Protein AF-A0A948PQ84-F1 (afdb_monomer)

Radius of gyration: 23.84 Å; Cα contacts (8 Å, |Δi|>4): 500; chains: 1; bounding box: 64×36×70 Å

Solvent-accessible surface area (backbone atoms only — not comparable to full-atom values): 17330 Å² total; per-residue (Å²): 134,67,49,53,62,48,43,36,36,75,46,49,73,26,40,53,92,41,77,94,42,51,37,80,88,70,28,42,38,73,74,77,58,88,90,61,88,28,51,16,43,66,42,38,29,74,76,51,43,76,67,52,75,46,57,56,65,73,67,79,62,84,81,80,81,77,54,56,66,96,71,60,74,86,79,58,78,89,80,82,71,96,70,71,55,84,98,46,60,68,42,85,94,52,63,42,82,89,66,67,77,55,60,46,61,42,68,99,82,44,75,48,37,21,49,33,92,49,70,49,70,65,48,39,62,48,61,64,49,57,78,49,34,57,64,50,22,33,53,33,18,68,53,8,18,34,42,31,43,20,40,54,37,49,77,70,36,87,78,34,43,68,54,97,62,29,50,77,44,30,61,61,51,50,50,60,51,45,26,22,57,80,44,51,81,80,32,33,50,60,31,43,37,31,37,54,66,29,56,65,25,34,45,60,58,37,37,30,75,74,67,67,39,45,32,36,28,45,46,64,63,49,98,90,44,100,64,39,64,72,48,80,33,79,41,66,69,60,41,36,54,42,37,73,74,70,44,50,43,41,70,54,60,84,38,71,69,52,45,53,37,42,75,71,58,76,48,75,63,37,40,38,46,41,64,72,58,82,89,45,71,68,61,50,51,51,51,53,50,53,43,44,79,66,60,42,76,40,78,46,80,72

Mean predicted aligned error: 5.97 Å

Nearest PDB structures (foldseek):
  1xjf-assembly1_B  TM=5.166E-01  e=1.406E-01  Thermotoga maritima
  6eza-assembly2_B  TM=2.505E-01  e=2.039E-01  Homo sapiens
  4wfs-assembly1_A  TM=2.314E-01  e=1.693E-01  Homo sapiens
  6ezb-assembly1_A  TM=2.242E-01  e=4.850E-01  Homo sapiens
  6ezc-assembly1_A  TM=1.709E-01  e=5.489E-01  Homo sapiens

pLDDT: mean 92.06, std 5.88, range [63.84, 98.56]

Secondary structure (DSSP, 8-state):
--SS-TT--TTTT---SSTTSB-TTT--BSS--TT----SHHHHHHHHGGGGGS-SSTTT---------S--GGG---PPPSS--SSS-SSTTTS-GGG----EEESTTS-EEESSS-EEEEE-S-HHHHTTHHHHHHHHHHTT-EEEE-TTHHHH-SS-EEETTEEEE-HHHHHHHHHHHTT--SSSEEEEEE-HHHHHTTHHHHHHHTT---EEEE----TT-SS--EEEE--HHHHHHHHHTT-EEES-TT-HHHHHHHHTTS---EEEEPPPPP--HHHHHHHHHHHHHTT-SEEEE-

Structure (mmCIF, N/CA/C/O backbone):
data_AF-A0A948PQ84-F1
#
_entry.id   AF-A0A948PQ84-F1
#
loop_
_atom_site.group_PDB
_atom_site.id
_atom_site.type_symbol
_atom_site.label_atom_id
_atom_site.label_alt_id
_atom_site.label_comp_id
_atom_site.label_asym_id
_atom_site.label_entity_id
_atom_site.label_seq_id
_atom_site.pdbx_PDB_ins_code
_atom_site.Cartn_x
_atom_site.Cartn_y
_atom_site.Cartn_z
_atom_site.occupancy
_atom_site.B_iso_or_equiv
_atom_site.auth_seq_id
_atom_site.auth_comp_id
_atom_site.auth_asym_id
_atom_site.auth_atom_id
_atom_site.pdbx_PDB_model_num
ATOM 1 N N . MET A 1 1 ? 21.267 -13.575 21.225 1.00 63.84 1 MET A N 1
ATOM 2 C CA . MET A 1 1 ? 20.864 -12.157 21.091 1.00 63.84 1 MET A CA 1
ATOM 3 C C . MET A 1 1 ? 19.395 -12.127 20.702 1.00 63.84 1 MET A C 1
ATOM 5 O O . MET A 1 1 ? 18.980 -13.028 19.986 1.00 63.84 1 MET A O 1
ATOM 9 N N . SER A 1 2 ? 18.599 -11.191 21.230 1.00 72.56 2 SER A N 1
ATOM 10 C CA . SER A 1 2 ? 17.190 -11.057 20.830 1.00 72.56 2 SER A CA 1
ATOM 11 C C . SER A 1 2 ? 17.107 -10.208 19.567 1.00 72.56 2 SER A C 1
ATOM 13 O O . SER A 1 2 ? 17.606 -9.088 19.571 1.00 72.56 2 SER A O 1
ATOM 15 N N . TYR A 1 3 ? 16.430 -10.708 18.536 1.00 84.25 3 TYR A N 1
ATOM 16 C CA . TYR A 1 3 ? 16.161 -9.986 17.285 1.00 84.25 3 TYR A CA 1
ATOM 17 C C . TYR A 1 3 ? 15.031 -8.953 17.410 1.00 84.25 3 TYR A C 1
ATOM 19 O O . TYR A 1 3 ? 14.541 -8.415 16.425 1.00 84.25 3 TYR A O 1
ATOM 27 N N . THR A 1 4 ? 14.536 -8.702 18.620 1.00 86.25 4 THR A N 1
ATOM 28 C CA . THR A 1 4 ? 13.443 -7.759 18.856 1.00 86.25 4 THR A CA 1
ATOM 29 C C . THR A 1 4 ? 13.528 -7.146 20.247 1.00 86.25 4 THR A C 1
ATOM 31 O O . THR A 1 4 ? 13.985 -7.778 21.210 1.00 86.25 4 THR A O 1
ATOM 34 N N . LYS A 1 5 ? 13.051 -5.908 20.370 1.00 87.12 5 LYS A N 1
ATOM 35 C CA . LYS A 1 5 ? 12.829 -5.250 21.658 1.00 87.12 5 LYS A CA 1
ATOM 36 C C . LYS A 1 5 ? 11.426 -5.602 22.149 1.00 87.12 5 LYS A C 1
ATOM 38 O O . LYS A 1 5 ? 10.449 -4.970 21.776 1.00 87.12 5 LYS A O 1
ATOM 43 N N . LEU A 1 6 ? 11.326 -6.628 22.988 1.00 88.19 6 LEU A N 1
ATOM 44 C CA . LEU A 1 6 ? 10.053 -6.997 23.606 1.00 88.19 6 LEU A CA 1
ATOM 45 C C . LEU A 1 6 ? 9.609 -5.928 24.620 1.00 88.19 6 LEU A C 1
ATOM 47 O O . LEU A 1 6 ? 10.431 -5.425 25.392 1.00 88.19 6 LEU A O 1
ATOM 51 N N . ASN A 1 7 ? 8.305 -5.645 24.656 1.00 89.31 7 ASN A N 1
ATOM 52 C CA . ASN A 1 7 ? 7.628 -4.792 25.637 1.00 89.31 7 ASN A CA 1
ATOM 53 C C . ASN A 1 7 ? 8.018 -3.304 25.660 1.00 89.31 7 ASN A C 1
ATOM 55 O O . ASN A 1 7 ? 7.753 -2.600 26.645 1.00 89.31 7 ASN A O 1
ATOM 59 N N . ARG A 1 8 ? 8.619 -2.807 24.578 1.00 89.69 8 ARG A N 1
ATOM 60 C CA . ARG A 1 8 ? 8.843 -1.379 24.340 1.00 89.69 8 ARG A CA 1
ATOM 61 C C . ARG A 1 8 ? 8.931 -1.108 22.846 1.00 89.69 8 ARG A C 1
ATOM 63 O O . ARG A 1 8 ? 9.623 -1.830 22.134 1.00 89.69 8 ARG A O 1
ATOM 70 N N . SER A 1 9 ? 8.322 -0.017 22.407 1.00 90.25 9 SER A N 1
ATOM 71 C CA . SER A 1 9 ? 8.538 0.496 21.068 1.00 90.25 9 SER A CA 1
ATOM 72 C C . SER A 1 9 ? 8.322 2.001 20.971 1.00 90.25 9 SER A C 1
ATOM 74 O O . SER A 1 9 ? 7.393 2.563 21.561 1.00 90.25 9 SER A O 1
ATOM 76 N N . ALA A 1 10 ? 9.148 2.651 20.149 1.00 89.31 10 ALA A N 1
ATOM 77 C CA . ALA A 1 10 ? 8.913 4.030 19.736 1.00 89.31 10 ALA A CA 1
ATOM 78 C C . ALA A 1 10 ? 7.578 4.168 18.986 1.00 89.31 10 ALA A C 1
ATOM 80 O O . ALA A 1 10 ? 6.891 5.173 19.155 1.00 89.31 10 ALA A O 1
ATOM 81 N N . ALA A 1 11 ? 7.164 3.139 18.233 1.00 89.06 11 ALA A N 1
ATOM 82 C CA . ALA A 1 11 ? 5.896 3.141 17.512 1.00 89.06 11 ALA A CA 1
ATOM 83 C C . ALA A 1 11 ? 4.702 3.299 18.466 1.00 89.06 11 ALA A C 1
ATOM 85 O O . ALA A 1 11 ? 3.795 4.069 18.178 1.00 89.06 11 ALA A O 1
ATOM 86 N N . THR A 1 12 ? 4.710 2.637 19.626 1.00 89.50 12 THR A N 1
ATOM 87 C CA . THR A 1 12 ? 3.612 2.685 20.613 1.00 89.50 12 THR A CA 1
ATOM 88 C C . THR A 1 12 ? 3.842 3.716 21.725 1.00 89.50 12 THR A C 1
ATOM 90 O O . THR A 1 12 ? 3.033 3.833 22.656 1.00 89.50 12 THR A O 1
ATOM 93 N N . LEU A 1 13 ? 4.923 4.504 21.633 1.00 90.06 13 LEU A N 1
ATOM 94 C CA . LEU A 1 13 ? 5.391 5.433 22.667 1.00 90.06 13 LEU A CA 1
ATOM 95 C C . LEU A 1 13 ? 5.486 4.740 24.039 1.00 90.06 13 LEU A C 1
ATOM 97 O O . LEU A 1 13 ? 4.889 5.196 25.024 1.00 90.06 13 LEU A O 1
ATOM 101 N N . THR A 1 14 ? 6.166 3.592 24.079 1.00 90.88 14 THR A N 1
ATOM 102 C CA . THR A 1 14 ? 6.373 2.776 25.285 1.00 90.88 14 THR A CA 1
ATOM 103 C C . THR A 1 14 ? 7.857 2.577 25.579 1.00 90.88 14 THR A C 1
ATOM 105 O O . THR A 1 14 ? 8.691 2.519 24.676 1.00 90.88 14 THR A O 1
ATOM 108 N N . LYS A 1 15 ? 8.206 2.471 26.865 1.00 92.19 15 LYS A N 1
ATOM 109 C CA . LYS A 1 15 ? 9.579 2.241 27.331 1.00 92.19 15 LYS A CA 1
ATOM 110 C C . LYS A 1 15 ? 9.631 1.451 28.633 1.00 92.19 15 LYS A C 1
ATOM 112 O O . LYS A 1 15 ? 8.783 1.608 29.509 1.00 92.19 15 LYS A O 1
ATOM 117 N N . ASN A 1 16 ? 10.660 0.622 28.787 1.00 92.25 16 ASN A N 1
ATOM 118 C CA . ASN A 1 16 ? 10.958 -0.031 30.061 1.00 92.25 16 ASN A CA 1
ATOM 119 C C . ASN A 1 16 ? 11.481 0.992 31.086 1.00 92.25 16 ASN A C 1
ATOM 121 O O . ASN A 1 16 ? 12.105 1.982 30.721 1.00 92.25 16 ASN A O 1
ATOM 125 N N . ARG A 1 17 ? 11.271 0.730 32.383 1.00 91.56 17 ARG A N 1
ATOM 126 C CA . ARG A 1 17 ? 11.850 1.541 33.471 1.00 91.56 17 ARG A CA 1
ATOM 127 C C . ARG A 1 17 ? 13.371 1.387 33.540 1.00 91.56 17 ARG A C 1
ATOM 129 O O . ARG A 1 17 ? 14.077 2.365 33.751 1.00 91.56 17 ARG A O 1
ATOM 136 N N . THR A 1 18 ? 13.866 0.159 33.391 1.00 90.00 18 THR A N 1
ATOM 137 C CA . THR A 1 18 ? 15.295 -0.176 33.447 1.00 90.00 18 THR A CA 1
ATOM 138 C C . THR A 1 18 ? 15.804 -0.529 32.054 1.00 90.00 18 THR A C 1
ATOM 140 O O . THR A 1 18 ? 15.991 -1.698 31.735 1.00 90.00 18 THR A O 1
ATOM 143 N N . GLU A 1 19 ? 16.009 0.475 31.200 1.00 84.50 19 GLU A N 1
ATOM 144 C CA . GLU A 1 19 ? 16.326 0.281 29.772 1.00 84.50 19 GLU A CA 1
ATOM 145 C C . GLU A 1 19 ? 17.557 -0.612 29.526 1.00 84.50 19 GLU A C 1
ATOM 147 O O . GLU A 1 19 ? 17.535 -1.447 28.623 1.00 84.50 19 GLU A O 1
ATOM 152 N N . GLY A 1 20 ? 18.591 -0.501 30.369 1.00 86.44 20 GLY A N 1
ATOM 153 C CA . GLY A 1 20 ? 19.806 -1.323 30.289 1.00 86.44 20 GLY A CA 1
ATOM 154 C C . GLY A 1 20 ? 19.728 -2.686 30.991 1.00 86.44 20 GLY A C 1
ATOM 155 O O . GLY A 1 20 ? 20.694 -3.439 30.959 1.00 86.44 20 GLY A O 1
ATOM 156 N N . SER A 1 21 ? 18.613 -3.011 31.653 1.00 91.25 21 SER A N 1
ATOM 157 C CA . SER A 1 21 ? 18.455 -4.249 32.427 1.00 91.25 21 SER A CA 1
ATOM 158 C C . SER A 1 21 ? 17.053 -4.821 32.219 1.00 91.25 21 SER A C 1
ATOM 160 O O . SER A 1 21 ? 16.129 -4.617 33.016 1.00 91.25 21 SER A O 1
ATOM 162 N N . VAL A 1 22 ? 16.892 -5.522 31.096 1.00 91.81 22 VAL A N 1
ATOM 163 C CA . VAL A 1 22 ? 15.648 -6.182 30.683 1.00 91.81 22 VAL A CA 1
ATOM 164 C C . VAL A 1 22 ? 15.891 -7.660 30.397 1.00 91.81 22 VAL A C 1
ATOM 166 O O . VAL A 1 22 ? 16.937 -8.037 29.870 1.00 91.81 22 VAL A O 1
ATOM 169 N N . SER A 1 23 ? 14.911 -8.503 30.717 1.00 89.88 23 SER A N 1
ATOM 170 C CA . SER A 1 23 ? 14.915 -9.907 30.313 1.00 89.88 23 SER A CA 1
ATOM 171 C C . SER A 1 23 ? 14.821 -9.998 28.787 1.00 89.88 23 SER A C 1
ATOM 173 O O . SER A 1 23 ? 13.873 -9.457 28.213 1.00 89.88 23 SER A O 1
ATOM 175 N N . PRO A 1 24 ? 15.741 -10.700 28.104 1.00 87.50 24 PRO A N 1
ATOM 176 C CA . PRO A 1 24 ? 15.675 -10.858 26.654 1.00 87.50 24 PRO A CA 1
ATOM 177 C C . PRO A 1 24 ? 14.538 -11.790 26.211 1.00 87.50 24 PRO A C 1
ATOM 179 O O . PRO A 1 24 ? 14.162 -11.761 25.046 1.00 87.50 24 PRO A O 1
ATOM 182 N N . PHE A 1 25 ? 13.987 -12.600 27.122 1.00 87.19 25 PHE A N 1
ATOM 183 C CA . PHE A 1 25 ? 12.926 -13.565 26.818 1.00 87.19 25 PHE A CA 1
ATOM 184 C C . PHE A 1 25 ? 11.530 -12.965 26.945 1.00 87.19 25 PHE A C 1
ATOM 186 O O . PHE A 1 25 ? 10.650 -13.282 26.155 1.00 87.19 25 PHE A O 1
ATOM 193 N N . SER A 1 26 ? 11.324 -12.101 27.942 1.00 88.94 26 SER A N 1
ATOM 194 C CA . SER A 1 26 ? 10.018 -11.492 28.197 1.00 88.94 26 SER A CA 1
ATOM 195 C C . SER A 1 26 ? 9.973 -10.003 27.890 1.00 88.94 26 SER A C 1
ATOM 197 O O . SER A 1 26 ? 8.889 -9.450 27.839 1.00 88.94 26 SER A O 1
ATOM 199 N N . GLY A 1 27 ? 11.100 -9.304 27.746 1.00 89.94 27 GLY A N 1
ATOM 200 C CA . GLY A 1 27 ? 11.128 -7.839 27.640 1.00 89.94 27 GLY A CA 1
ATOM 201 C C . GLY A 1 27 ? 10.794 -7.096 28.936 1.00 89.94 27 GLY A C 1
ATOM 202 O O . GLY A 1 27 ? 10.733 -5.867 28.941 1.00 89.94 27 GLY A O 1
ATOM 203 N N . MET A 1 28 ? 10.563 -7.804 30.044 1.00 92.38 28 MET A N 1
ATOM 204 C CA . MET A 1 28 ? 10.322 -7.186 31.349 1.00 92.38 28 MET A CA 1
ATOM 205 C C . MET A 1 28 ? 11.605 -6.587 31.925 1.00 92.38 28 MET A C 1
ATOM 207 O O . MET A 1 28 ? 12.702 -7.075 31.663 1.00 92.38 28 MET A O 1
ATOM 211 N N . CYS A 1 29 ? 11.465 -5.565 32.770 1.00 93.44 29 CYS A N 1
ATOM 212 C CA . CYS A 1 29 ? 12.566 -5.100 33.617 1.00 93.44 29 CYS A CA 1
ATOM 213 C C . CYS A 1 29 ? 13.048 -6.264 34.500 1.00 93.44 29 CYS A C 1
ATOM 215 O O . CYS A 1 29 ? 12.206 -6.967 35.057 1.00 93.44 29 CYS A O 1
ATOM 217 N N . VAL A 1 30 ? 14.366 -6.446 34.667 1.00 93.06 30 VAL A N 1
ATOM 218 C CA . VAL A 1 30 ? 14.914 -7.505 35.549 1.00 93.06 30 VAL A CA 1
ATOM 219 C C . VAL A 1 30 ? 14.373 -7.362 36.974 1.00 93.06 30 VAL A C 1
ATOM 221 O O . VAL A 1 30 ? 14.070 -8.352 37.631 1.00 93.06 30 VAL A O 1
ATOM 224 N N . THR A 1 31 ? 14.174 -6.121 37.422 1.00 92.00 31 THR A N 1
ATOM 225 C CA . THR A 1 31 ? 13.431 -5.797 38.641 1.00 92.00 31 THR A CA 1
ATOM 226 C C . THR A 1 31 ? 12.128 -5.087 38.281 1.00 92.00 31 THR A C 1
ATOM 228 O O . THR A 1 31 ? 12.093 -3.880 38.017 1.00 92.00 31 THR A O 1
ATOM 231 N N . CYS A 1 32 ? 11.025 -5.833 38.249 1.00 90.06 32 CYS A N 1
ATOM 232 C CA . CYS A 1 32 ? 9.695 -5.233 38.216 1.00 90.06 32 CYS A CA 1
ATOM 233 C C . CYS A 1 32 ? 9.330 -4.801 39.639 1.00 90.06 32 CYS A C 1
ATOM 235 O O . CYS A 1 32 ? 9.440 -5.600 40.564 1.00 90.06 32 CYS A O 1
ATOM 237 N N . VAL A 1 33 ? 8.956 -3.535 39.820 1.00 89.44 33 VAL A N 1
ATOM 238 C CA . VAL A 1 33 ? 8.637 -2.979 41.142 1.00 89.44 33 VAL A CA 1
ATOM 239 C C . VAL A 1 33 ? 7.150 -2.706 41.240 1.00 89.44 33 VAL A C 1
ATOM 241 O O . VAL A 1 33 ? 6.529 -2.284 40.259 1.00 89.44 33 VAL A O 1
ATOM 244 N N . ASP A 1 34 ? 6.608 -2.925 42.430 1.00 86.06 34 ASP A N 1
ATOM 245 C CA . ASP A 1 34 ? 5.287 -2.424 42.778 1.00 86.06 34 ASP A CA 1
ATOM 246 C C . ASP A 1 34 ? 5.258 -0.885 42.677 1.00 86.06 34 ASP A C 1
ATOM 248 O O . ASP A 1 34 ? 6.278 -0.217 42.866 1.00 86.06 34 ASP A O 1
ATOM 252 N N . GLY A 1 35 ? 4.115 -0.322 42.287 1.00 84.88 35 GLY A N 1
ATOM 253 C CA . GLY A 1 35 ? 3.962 1.118 42.042 1.00 84.88 35 GLY A CA 1
ATOM 254 C C . GLY A 1 35 ? 4.672 1.651 40.787 1.00 84.88 35 GLY A C 1
ATOM 255 O O . GLY A 1 35 ? 4.800 2.865 40.614 1.00 84.88 35 GLY A O 1
ATOM 256 N N . CYS A 1 36 ? 5.148 0.786 39.884 1.00 88.19 36 CYS A N 1
ATOM 257 C CA . CYS A 1 36 ? 5.690 1.240 38.605 1.00 88.19 36 CYS A CA 1
ATOM 258 C C . CYS A 1 36 ? 4.604 1.939 37.771 1.00 88.19 36 CYS A C 1
ATOM 260 O O . CYS A 1 36 ? 3.562 1.358 37.490 1.00 88.19 36 CYS A O 1
ATOM 262 N N . ILE A 1 37 ? 4.898 3.142 37.265 1.00 82.12 37 ILE A N 1
ATOM 263 C CA . ILE A 1 37 ? 3.986 3.922 36.405 1.00 82.12 37 ILE A CA 1
ATOM 264 C C . ILE A 1 37 ? 3.688 3.281 35.031 1.00 82.12 37 ILE A C 1
ATOM 266 O O . ILE A 1 37 ? 3.000 3.878 34.212 1.00 82.12 37 ILE A O 1
ATOM 270 N N . GLY A 1 38 ? 4.224 2.088 34.748 1.00 77.38 38 GLY A N 1
ATOM 271 C CA . GLY A 1 38 ? 3.729 1.236 33.666 1.00 77.38 38 GLY A CA 1
ATOM 272 C C . GLY A 1 38 ? 3.954 1.750 32.243 1.00 77.38 38 GLY A C 1
ATOM 273 O O . GLY A 1 38 ? 3.160 1.450 31.367 1.00 77.38 38 GLY A O 1
ATOM 274 N N . MET A 1 39 ? 5.028 2.490 31.961 1.00 87.38 39 MET A N 1
ATOM 275 C CA . MET A 1 39 ? 5.257 3.038 30.610 1.00 87.38 39 MET A CA 1
ATOM 276 C C . MET A 1 39 ? 5.700 1.999 29.561 1.00 87.38 39 MET A C 1
ATOM 278 O O . MET A 1 39 ? 5.824 2.348 28.387 1.00 87.38 39 MET A O 1
ATOM 282 N N . CYS A 1 40 ? 5.945 0.743 29.952 1.00 91.81 40 CYS A N 1
ATOM 283 C CA . CYS A 1 40 ? 6.216 -0.360 29.023 1.00 91.81 40 CYS A CA 1
ATOM 284 C C . CYS A 1 40 ? 4.914 -0.882 28.402 1.00 91.81 40 CYS A C 1
ATOM 286 O O . CYS A 1 40 ? 3.826 -0.532 28.855 1.00 91.81 40 CYS A O 1
ATOM 288 N N . GLU A 1 41 ? 4.998 -1.748 27.393 1.00 91.00 41 GLU A N 1
ATOM 289 C CA . GLU A 1 41 ? 3.789 -2.268 26.737 1.00 91.00 41 GLU A CA 1
ATOM 290 C C . GLU A 1 41 ? 2.893 -3.053 27.701 1.00 91.00 41 GLU A C 1
ATOM 292 O O . 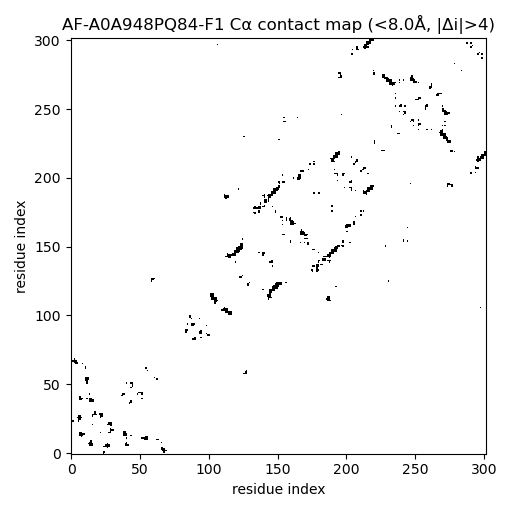GLU A 1 41 ? 1.683 -2.857 27.659 1.00 91.00 41 GLU A O 1
ATOM 297 N N . ILE A 1 42 ? 3.450 -3.832 28.642 1.00 91.12 42 ILE A N 1
ATOM 298 C CA . ILE A 1 42 ? 2.666 -4.531 29.684 1.00 91.12 42 ILE A CA 1
ATOM 299 C C . ILE A 1 42 ? 1.859 -3.534 30.523 1.00 91.12 42 ILE A C 1
ATOM 301 O O . ILE A 1 42 ? 0.644 -3.653 30.638 1.00 91.12 42 ILE A O 1
ATOM 305 N N . GLY A 1 43 ? 2.527 -2.537 31.111 1.00 90.50 43 GLY A N 1
ATOM 306 C CA . GLY A 1 43 ? 1.869 -1.593 32.015 1.00 90.50 43 GLY A CA 1
ATOM 307 C C . GLY A 1 43 ? 0.874 -0.691 31.288 1.00 90.50 43 GLY A C 1
ATOM 308 O O . GLY A 1 43 ? -0.246 -0.486 31.756 1.00 90.50 43 GLY A O 1
ATOM 309 N N . LYS A 1 44 ? 1.248 -0.197 30.105 1.00 90.19 44 LYS A N 1
ATOM 310 C CA . LYS A 1 44 ? 0.414 0.722 29.336 1.00 90.19 44 LYS A CA 1
ATOM 311 C C . LYS A 1 44 ? -0.800 -0.007 28.778 1.00 90.19 44 LYS A C 1
ATOM 313 O O . LYS A 1 44 ? -1.889 0.549 28.837 1.00 90.19 44 LYS A O 1
ATOM 318 N N . SER A 1 45 ? -0.644 -1.239 28.282 1.00 90.06 45 SER A N 1
ATOM 319 C CA . SER A 1 45 ? -1.774 -2.038 27.786 1.00 90.06 45 SER A CA 1
ATOM 320 C C . SER A 1 45 ? -2.717 -2.480 28.906 1.00 90.06 45 SER A C 1
ATOM 322 O O . SER A 1 45 ? -3.921 -2.493 28.683 1.00 90.06 45 SER A O 1
ATOM 324 N N . ALA A 1 46 ? -2.228 -2.731 30.125 1.00 88.81 46 ALA A N 1
ATOM 325 C CA . ALA A 1 46 ? -3.098 -3.048 31.262 1.00 88.81 46 ALA A CA 1
ATOM 326 C C . ALA A 1 46 ? -4.087 -1.914 31.597 1.00 88.81 46 ALA A C 1
ATOM 328 O O . ALA A 1 46 ? -5.211 -2.185 32.010 1.00 88.81 46 ALA A O 1
ATOM 329 N N . TYR A 1 47 ? -3.690 -0.650 31.396 1.00 85.31 47 TYR A N 1
ATOM 330 C CA . TYR A 1 47 ? -4.543 0.514 31.671 1.00 85.31 47 TYR A CA 1
ATOM 331 C C . TYR A 1 47 ? -5.265 1.063 30.429 1.00 85.31 47 TYR A C 1
ATOM 333 O O . TYR A 1 47 ? -6.416 1.482 30.508 1.00 85.31 47 TYR A O 1
ATOM 341 N N . ARG A 1 48 ? -4.585 1.106 29.276 1.00 85.00 48 ARG A N 1
ATOM 342 C CA . ARG A 1 48 ? -5.074 1.725 28.027 1.00 85.00 48 ARG A CA 1
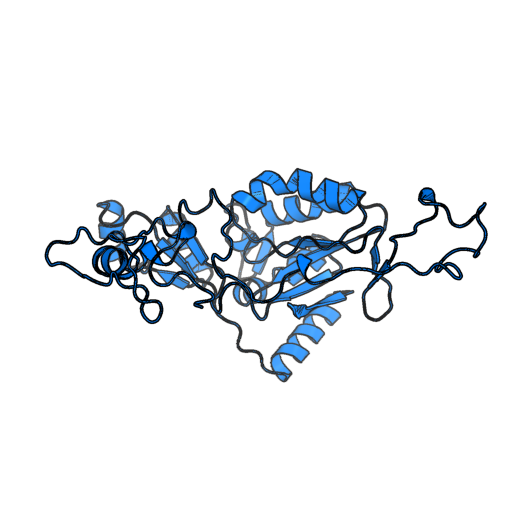ATOM 343 C C . ARG A 1 48 ? -5.610 0.711 27.012 1.00 85.00 48 ARG A C 1
ATOM 345 O O . ARG A 1 48 ? -6.186 1.116 26.006 1.00 85.00 48 ARG A O 1
ATOM 352 N N . GLY A 1 49 ? -5.410 -0.587 27.245 1.00 84.94 49 GLY A N 1
ATOM 353 C CA . GLY A 1 49 ? -5.915 -1.673 26.408 1.00 84.94 49 GLY A CA 1
ATOM 354 C C . GLY A 1 49 ? -5.615 -1.485 24.922 1.00 84.94 49 GLY A C 1
ATOM 355 O O . GLY A 1 49 ? -4.462 -1.327 24.513 1.00 84.94 49 GLY A O 1
ATOM 356 N N . HIS A 1 50 ? -6.688 -1.472 24.130 1.00 78.06 50 HIS A N 1
ATOM 357 C CA . HIS A 1 50 ? -6.685 -1.367 22.669 1.00 78.06 50 HIS A CA 1
ATOM 358 C C . HIS A 1 50 ? -5.959 -0.126 22.132 1.00 78.06 50 HIS A C 1
ATOM 360 O O . HIS A 1 50 ? -5.428 -0.153 21.025 1.00 78.06 50 HIS A O 1
ATOM 366 N N . GLU A 1 51 ? -5.840 0.952 22.908 1.00 76.88 51 GLU A N 1
ATOM 367 C CA . GLU A 1 51 ? -5.152 2.147 22.427 1.00 76.88 51 GLU A CA 1
ATOM 368 C C . GLU A 1 51 ? -3.650 1.938 22.172 1.00 76.88 51 GLU A C 1
ATOM 370 O O . GLU A 1 51 ? -3.057 2.659 21.367 1.00 76.88 51 GLU A O 1
ATOM 375 N N . VAL A 1 52 ? -3.033 0.967 22.854 1.00 81.69 52 VAL A N 1
ATOM 376 C CA . VAL A 1 52 ? -1.602 0.637 22.714 1.00 81.69 52 VAL A CA 1
ATOM 377 C C . VAL A 1 52 ? -1.351 -0.279 21.514 1.00 81.69 52 VAL A C 1
ATOM 379 O O . VAL A 1 52 ? -0.204 -0.465 21.124 1.00 81.69 52 VAL A O 1
ATOM 382 N N . LEU A 1 53 ? -2.409 -0.802 20.882 1.00 78.81 53 LEU A N 1
ATOM 383 C CA . LEU A 1 53 ? -2.307 -1.651 19.694 1.00 78.81 53 LEU A CA 1
ATOM 384 C C . LEU A 1 53 ? -1.750 -0.889 18.481 1.00 78.81 53 LEU A C 1
ATOM 386 O O . LEU A 1 53 ? -1.098 -1.477 17.621 1.00 78.81 53 LEU A O 1
ATOM 390 N N . TYR A 1 54 ? -2.002 0.422 18.404 1.00 80.50 54 TYR A N 1
ATOM 391 C CA . TYR A 1 54 ? -1.704 1.222 17.219 1.00 80.50 54 TYR A CA 1
ATOM 392 C C . TYR A 1 54 ? -0.479 2.124 17.393 1.00 80.50 54 TYR A C 1
ATOM 394 O O . TYR A 1 54 ? -0.358 2.793 18.427 1.00 80.50 54 TYR A O 1
ATOM 402 N N . PRO A 1 55 ? 0.350 2.267 16.341 1.00 85.81 55 PRO A N 1
ATOM 403 C CA . PRO A 1 55 ? 1.395 3.276 16.303 1.00 85.81 55 PRO A CA 1
ATOM 404 C C . PRO A 1 55 ? 0.861 4.700 16.529 1.00 85.81 55 PRO A C 1
ATOM 406 O O . PRO A 1 55 ? -0.209 5.060 16.029 1.00 85.81 55 PRO A O 1
ATOM 409 N N . GLN A 1 56 ? 1.613 5.518 17.266 1.00 86.31 56 GLN A N 1
ATOM 410 C CA . GLN A 1 56 ? 1.254 6.883 17.649 1.00 86.3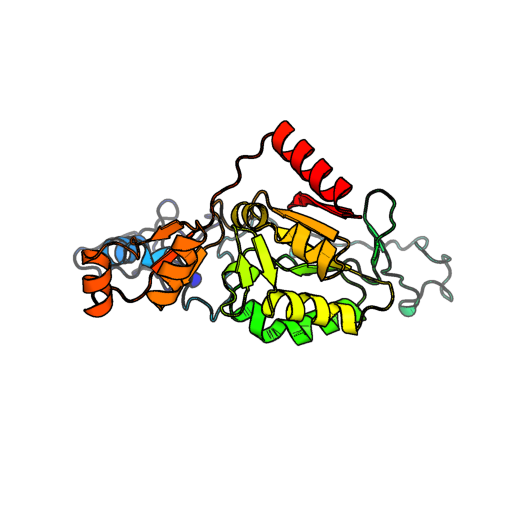1 56 GLN A CA 1
ATOM 411 C C . GLN A 1 56 ? 2.324 7.902 17.224 1.00 86.31 56 GLN A C 1
ATOM 413 O O . GLN A 1 56 ? 3.512 7.615 17.370 1.00 86.31 56 GLN A O 1
ATOM 418 N N . PRO A 1 57 ? 1.931 9.115 16.780 1.00 86.44 57 PRO A N 1
ATOM 419 C CA . PRO A 1 57 ? 0.554 9.608 16.644 1.00 86.44 57 PRO A CA 1
ATOM 420 C C . PRO A 1 57 ? -0.156 9.103 15.372 1.00 86.44 57 PRO A C 1
ATOM 422 O O . PRO A 1 57 ? 0.336 9.267 14.256 1.00 86.44 57 PRO A O 1
ATOM 425 N N . PHE A 1 58 ? -1.351 8.525 15.529 1.00 80.75 58 PHE A N 1
ATOM 426 C CA . PHE A 1 58 ? -2.099 7.917 14.421 1.00 80.75 58 PHE A CA 1
ATOM 427 C C . PHE A 1 58 ? -2.386 8.901 13.267 1.00 80.75 58 PHE A C 1
ATOM 429 O O . PHE A 1 58 ? -2.862 10.016 13.481 1.00 80.75 58 PHE A O 1
ATOM 436 N N . GLY A 1 59 ? -2.142 8.467 12.026 1.00 78.25 59 GLY A N 1
ATOM 437 C CA . GLY A 1 59 ? -2.483 9.203 10.799 1.00 78.25 59 GLY A CA 1
ATOM 438 C C . GLY A 1 59 ? -1.510 10.316 10.387 1.00 78.25 59 GLY A C 1
ATOM 439 O O . GLY A 1 59 ? -1.629 10.808 9.266 1.00 78.25 59 GLY A O 1
ATOM 440 N N . LEU A 1 60 ? -0.557 10.683 11.251 1.00 81.50 60 LEU A N 1
ATOM 441 C CA . LEU A 1 60 ? 0.487 11.682 10.975 1.00 81.50 60 LEU A CA 1
ATOM 442 C C . LEU A 1 60 ? 1.868 11.063 10.727 1.00 81.50 60 LEU A C 1
ATOM 444 O O . LEU A 1 60 ? 2.770 11.758 10.270 1.00 81.50 60 LEU A O 1
ATOM 448 N N . ILE A 1 61 ? 2.041 9.776 11.033 1.00 84.69 61 ILE A N 1
ATOM 449 C CA . ILE A 1 61 ? 3.309 9.061 10.873 1.00 84.69 61 ILE A CA 1
ATOM 450 C C . ILE A 1 61 ? 3.151 7.818 10.004 1.00 84.69 61 ILE A C 1
ATOM 452 O O . ILE A 1 61 ? 2.064 7.249 9.886 1.00 84.69 61 ILE A O 1
ATOM 456 N N . THR A 1 62 ? 4.283 7.355 9.485 1.00 81.81 62 THR A N 1
ATOM 457 C CA . THR A 1 62 ? 4.481 5.965 9.067 1.00 81.81 62 THR A CA 1
ATOM 458 C C . THR A 1 62 ? 5.373 5.292 10.106 1.00 81.81 62 THR A C 1
ATOM 460 O O . THR A 1 62 ? 6.258 5.935 10.666 1.00 81.81 62 THR A O 1
ATOM 463 N N . SER A 1 63 ? 5.130 4.018 10.400 1.00 84.25 63 SER A N 1
ATOM 464 C CA . SER A 1 63 ? 5.913 3.249 11.374 1.00 84.25 63 SER A CA 1
ATOM 465 C C . SER A 1 63 ? 6.607 2.076 10.690 1.00 84.25 63 SER A C 1
ATOM 467 O O . SER A 1 63 ? 6.090 1.520 9.722 1.00 84.25 63 SER A O 1
ATOM 469 N N . ALA A 1 64 ? 7.792 1.731 11.187 1.00 85.62 64 ALA A N 1
ATOM 470 C CA . ALA A 1 64 ? 8.606 0.619 10.714 1.00 85.62 64 ALA A CA 1
ATOM 471 C C . ALA A 1 64 ? 8.846 -0.385 11.852 1.00 85.62 64 ALA A C 1
ATOM 473 O O . ALA A 1 64 ? 8.483 -0.148 13.005 1.00 85.62 64 ALA A O 1
ATOM 474 N N . SER A 1 65 ? 9.451 -1.522 11.520 1.00 84.56 65 SER A N 1
ATOM 475 C CA . SER A 1 65 ? 9.803 -2.549 12.497 1.00 84.56 65 SER A CA 1
ATOM 476 C C . SER A 1 65 ? 11.029 -2.142 13.326 1.00 84.56 65 SER A C 1
ATOM 478 O O . SER A 1 65 ? 12.010 -1.670 12.766 1.00 84.5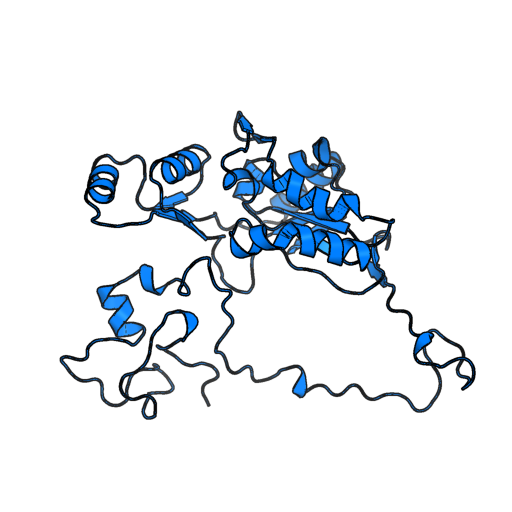6 65 SER A O 1
ATOM 480 N N . GLU A 1 66 ? 11.003 -2.387 14.640 1.00 84.81 66 GLU A N 1
ATOM 481 C CA . GLU A 1 66 ? 12.184 -2.293 15.527 1.00 84.81 66 GLU A CA 1
ATOM 482 C C . GLU A 1 66 ? 12.907 -3.639 15.718 1.00 84.81 66 GLU A C 1
ATOM 484 O O . GLU A 1 66 ? 13.688 -3.812 16.658 1.00 84.81 66 GLU A O 1
ATOM 489 N N . LYS A 1 67 ? 12.623 -4.619 14.855 1.00 84.94 67 LYS A N 1
ATOM 490 C CA . LYS A 1 67 ? 13.336 -5.894 14.864 1.00 84.94 67 LYS A CA 1
ATOM 491 C C . LYS A 1 67 ? 14.741 -5.703 14.296 1.00 84.94 67 LYS A C 1
ATOM 493 O O . LYS A 1 67 ? 14.925 -5.002 13.305 1.00 84.94 67 LYS A O 1
ATOM 498 N N . ASP A 1 68 ? 15.701 -6.358 14.927 1.00 85.94 68 ASP A N 1
ATOM 499 C CA . ASP A 1 68 ? 17.045 -6.546 14.401 1.00 85.94 68 ASP A CA 1
ATOM 500 C C . ASP A 1 68 ? 17.009 -7.769 13.481 1.00 85.94 68 ASP A C 1
ATOM 502 O O . ASP A 1 68 ? 16.903 -8.907 13.943 1.00 85.94 68 ASP A O 1
ATOM 506 N N . TYR A 1 69 ? 16.960 -7.536 12.172 1.00 87.06 69 TYR A N 1
ATOM 507 C CA . TYR A 1 69 ? 16.885 -8.620 11.199 1.00 87.06 69 TYR A CA 1
ATOM 508 C C . TYR A 1 69 ? 18.289 -9.200 10.992 1.00 87.06 69 TYR A C 1
ATOM 510 O O . TYR A 1 69 ? 19.209 -8.450 10.685 1.00 87.06 69 TYR A O 1
ATOM 518 N N . PRO A 1 70 ? 18.473 -10.530 11.094 1.00 87.12 70 PRO A N 1
ATOM 519 C CA . PRO A 1 70 ? 19.798 -11.150 11.009 1.00 87.12 70 PRO A CA 1
ATOM 520 C C . PRO A 1 70 ? 20.449 -11.036 9.623 1.00 87.12 70 PRO A C 1
ATOM 522 O O . PRO A 1 70 ? 21.616 -11.383 9.473 1.00 87.12 70 PRO A O 1
ATOM 525 N N . VAL A 1 71 ? 19.685 -10.620 8.612 1.00 88.00 71 VAL A N 1
ATOM 526 C CA . VAL A 1 71 ? 20.141 -10.396 7.243 1.00 88.00 71 VAL A CA 1
ATOM 527 C C . VAL A 1 71 ? 19.468 -9.129 6.732 1.00 88.00 71 VAL A C 1
ATOM 529 O O . VAL A 1 71 ? 18.256 -8.957 6.871 1.00 88.00 71 VAL A O 1
ATOM 532 N N . ASP A 1 72 ? 20.254 -8.271 6.102 1.00 89.38 72 ASP A N 1
ATOM 533 C CA . ASP A 1 72 ? 19.805 -7.074 5.399 1.00 89.38 72 ASP A CA 1
ATOM 534 C C . ASP A 1 72 ? 20.607 -6.897 4.098 1.00 89.38 72 ASP A C 1
ATOM 536 O O . ASP A 1 72 ? 21.456 -7.721 3.749 1.00 89.38 72 ASP A O 1
ATOM 540 N N . LEU A 1 73 ? 20.352 -5.809 3.371 1.00 90.25 73 LEU A N 1
ATOM 541 C CA . LEU A 1 73 ? 21.044 -5.535 2.111 1.00 90.25 73 LEU A CA 1
ATOM 542 C C . LEU A 1 73 ? 22.548 -5.255 2.277 1.00 90.25 73 LEU A C 1
ATOM 544 O O . LEU A 1 73 ? 23.276 -5.398 1.301 1.00 90.25 73 LEU A O 1
ATOM 548 N N . SER A 1 74 ? 23.037 -4.915 3.476 1.00 91.62 74 SER A N 1
ATOM 549 C CA . SER A 1 74 ? 24.473 -4.697 3.721 1.00 91.62 74 SER A CA 1
ATOM 550 C C . SER A 1 74 ? 25.290 -5.991 3.669 1.00 91.62 74 SER A C 1
ATOM 552 O O . SER A 1 74 ? 26.491 -5.959 3.410 1.00 91.62 74 SER A O 1
ATOM 554 N N . HIS A 1 75 ? 24.630 -7.141 3.836 1.00 92.75 75 HIS A N 1
ATOM 555 C CA . HIS A 1 75 ? 25.242 -8.461 3.694 1.00 92.75 75 HIS A CA 1
ATOM 556 C C . HIS A 1 75 ? 25.456 -8.857 2.225 1.00 92.75 75 HIS A C 1
ATOM 558 O O . HIS A 1 75 ? 26.174 -9.817 1.940 1.00 92.75 75 HIS A O 1
ATOM 564 N N . PHE A 1 76 ? 24.837 -8.138 1.284 1.00 93.44 76 PHE A N 1
ATOM 565 C CA . PHE A 1 76 ? 24.964 -8.392 -0.144 1.00 93.44 76 PHE A CA 1
ATOM 566 C C . PHE A 1 76 ? 26.002 -7.455 -0.763 1.00 93.44 76 PHE A C 1
ATOM 568 O O . PHE A 1 76 ? 25.932 -6.238 -0.628 1.00 93.44 76 PHE A O 1
ATOM 575 N N . THR A 1 77 ? 26.951 -8.023 -1.506 1.00 94.25 77 THR A N 1
ATOM 576 C CA . THR A 1 77 ? 27.872 -7.267 -2.364 1.00 94.25 77 THR A CA 1
ATOM 577 C C . THR A 1 77 ? 27.658 -7.691 -3.810 1.00 94.25 77 THR A C 1
ATOM 579 O O . THR A 1 77 ? 27.760 -8.873 -4.135 1.00 94.25 77 THR A O 1
ATOM 582 N N . ILE A 1 78 ? 27.371 -6.728 -4.688 1.00 91.50 78 ILE A N 1
ATOM 583 C CA . ILE A 1 78 ? 27.296 -6.969 -6.131 1.00 91.50 78 ILE A CA 1
ATOM 584 C C . ILE A 1 78 ? 28.715 -6.874 -6.691 1.00 91.50 78 ILE A C 1
ATOM 586 O O . ILE A 1 78 ? 29.297 -5.792 -6.744 1.00 91.50 78 ILE A O 1
ATOM 590 N N . LEU A 1 79 ? 29.278 -8.010 -7.101 1.00 92.12 79 LEU A N 1
ATOM 591 C CA . LEU A 1 79 ? 30.579 -8.057 -7.761 1.00 92.12 79 LEU A CA 1
ATOM 592 C C . LEU A 1 79 ? 30.393 -7.842 -9.265 1.00 92.12 79 LEU A C 1
ATOM 594 O O . LEU A 1 79 ? 29.698 -8.609 -9.929 1.00 92.12 79 LEU A O 1
ATOM 598 N N . GLY A 1 80 ? 31.010 -6.790 -9.801 1.00 87.56 80 GLY A N 1
ATOM 599 C CA . GLY A 1 80 ? 31.081 -6.581 -11.246 1.00 87.56 80 GLY A CA 1
ATOM 600 C C . GLY A 1 80 ? 31.970 -7.625 -11.930 1.00 87.56 80 GLY A C 1
ATOM 601 O O . GLY A 1 80 ? 32.849 -8.217 -11.304 1.00 87.56 80 GLY A O 1
ATOM 602 N N . THR A 1 81 ? 31.769 -7.829 -13.233 1.00 85.94 81 THR A N 1
ATOM 603 C CA . THR A 1 81 ? 32.691 -8.608 -14.075 1.00 85.94 81 THR A CA 1
ATOM 604 C C . THR A 1 81 ? 33.707 -7.682 -14.739 1.00 85.94 81 THR A C 1
ATOM 606 O O . THR A 1 81 ? 33.351 -6.606 -15.213 1.00 85.94 81 THR A O 1
ATOM 609 N N . ALA A 1 82 ? 34.971 -8.108 -14.796 1.00 88.12 82 ALA A N 1
ATOM 610 C CA . ALA A 1 82 ? 36.012 -7.445 -15.589 1.00 88.12 82 ALA A CA 1
ATOM 611 C C . ALA A 1 82 ? 36.059 -7.950 -17.046 1.00 88.12 82 ALA A C 1
ATOM 613 O O . ALA A 1 82 ? 36.865 -7.476 -17.843 1.00 88.12 82 ALA A O 1
ATOM 614 N N . VAL A 1 83 ? 35.224 -8.934 -17.393 1.00 92.00 83 VAL A N 1
ATOM 615 C CA . VAL A 1 83 ? 35.178 -9.563 -18.715 1.00 92.00 83 VAL A CA 1
ATOM 616 C C . VAL A 1 83 ? 33.783 -9.400 -19.306 1.00 92.00 83 VAL A C 1
ATOM 618 O O . VAL A 1 83 ? 32.797 -9.850 -18.719 1.00 92.00 83 VAL A O 1
ATOM 621 N N . GLY A 1 84 ? 33.718 -8.809 -20.499 1.00 91.94 84 GLY A N 1
ATOM 622 C CA . GLY A 1 84 ? 32.478 -8.635 -21.252 1.00 91.94 84 GLY A CA 1
ATOM 623 C C . GLY A 1 84 ? 31.626 -7.442 -20.803 1.00 91.94 84 GLY A C 1
ATOM 624 O O . GLY A 1 84 ? 32.032 -6.632 -19.975 1.00 91.94 84 GLY A O 1
ATOM 625 N N . ALA A 1 85 ? 30.431 -7.341 -21.382 1.00 92.75 85 ALA A N 1
ATOM 626 C CA . ALA A 1 85 ? 29.379 -6.403 -21.003 1.00 92.75 85 ALA A CA 1
ATOM 627 C C . ALA A 1 85 ? 28.013 -7.056 -21.264 1.00 92.75 85 ALA A C 1
ATOM 629 O O . ALA A 1 85 ? 27.882 -7.894 -22.159 1.00 92.75 85 ALA A O 1
ATOM 630 N N . HIS A 1 86 ? 26.995 -6.677 -20.491 1.00 89.75 86 HIS A N 1
ATOM 631 C CA . HIS A 1 86 ? 25.622 -7.152 -20.665 1.00 89.75 86 HIS A CA 1
ATOM 632 C C . HIS A 1 86 ? 24.730 -6.008 -21.150 1.00 89.75 86 HIS A C 1
ATOM 634 O O . HIS A 1 86 ? 24.780 -4.909 -20.607 1.00 89.75 86 HIS A O 1
ATOM 640 N N . GLY A 1 87 ? 23.913 -6.266 -22.175 1.00 90.44 87 GLY A N 1
ATOM 641 C CA . GLY A 1 87 ? 22.990 -5.279 -22.756 1.00 90.44 87 GLY A CA 1
ATOM 642 C C . GLY A 1 87 ? 23.615 -4.331 -23.787 1.00 90.44 87 GLY A C 1
ATOM 643 O O . GLY A 1 87 ? 22.885 -3.736 -24.572 1.00 90.44 87 GLY A O 1
ATOM 644 N N . VAL A 1 88 ? 24.946 -4.244 -23.844 1.00 93.06 88 VAL A N 1
ATOM 645 C CA . VAL A 1 88 ? 25.713 -3.443 -24.812 1.00 93.06 88 VAL A CA 1
ATOM 646 C C . VAL A 1 88 ? 26.947 -4.211 -25.290 1.00 93.06 88 VAL A C 1
ATOM 648 O O . VAL A 1 88 ? 27.314 -5.238 -24.715 1.00 93.06 88 VAL A O 1
ATOM 651 N N . LYS A 1 89 ? 27.599 -3.729 -26.355 1.00 94.62 89 LYS A N 1
ATOM 652 C CA . LYS A 1 89 ? 28.855 -4.305 -26.858 1.00 94.62 89 LYS A CA 1
ATOM 653 C C . LYS A 1 89 ? 29.951 -4.197 -25.787 1.00 94.62 89 LYS A C 1
ATOM 655 O O . LYS A 1 89 ? 30.108 -3.148 -25.168 1.00 94.62 89 LYS A O 1
ATOM 660 N N . ALA A 1 90 ? 30.724 -5.268 -25.603 1.00 94.94 90 ALA A N 1
ATOM 661 C CA . ALA A 1 90 ? 31.878 -5.309 -24.703 1.00 94.94 90 ALA A CA 1
ATOM 662 C C . ALA A 1 90 ? 33.069 -4.526 -25.284 1.00 94.94 90 ALA A C 1
ATOM 664 O O . ALA A 1 90 ? 33.983 -5.102 -25.869 1.00 94.94 90 ALA A O 1
ATOM 665 N N . ASP A 1 91 ? 33.003 -3.202 -25.186 1.00 94.19 91 ASP A N 1
ATOM 666 C CA . ASP A 1 91 ? 33.899 -2.262 -25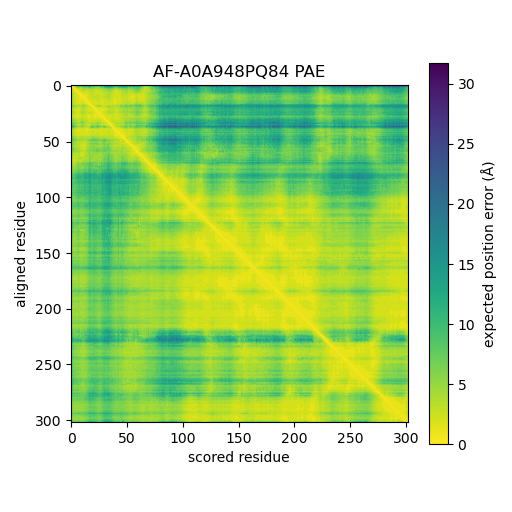.854 1.00 94.19 91 ASP A CA 1
ATOM 667 C C . ASP A 1 91 ? 33.911 -0.938 -25.062 1.00 94.19 91 ASP A C 1
ATOM 669 O O . ASP A 1 91 ? 32.823 -0.461 -24.730 1.00 94.19 91 ASP A O 1
ATOM 673 N N . PRO A 1 92 ? 35.073 -0.347 -24.718 1.00 93.50 92 PRO A N 1
ATOM 674 C CA . PRO A 1 92 ? 35.135 0.858 -23.883 1.00 93.50 92 PRO A CA 1
ATOM 675 C C . PRO A 1 92 ? 34.381 2.075 -24.435 1.00 93.50 92 PRO A C 1
ATOM 677 O O . PRO A 1 92 ? 33.895 2.882 -23.645 1.00 93.50 92 PRO A O 1
ATOM 680 N N . ASP A 1 93 ? 34.223 2.182 -25.757 1.00 95.00 93 ASP A N 1
ATOM 681 C CA . ASP A 1 93 ? 33.482 3.285 -26.379 1.00 95.00 93 ASP A CA 1
ATOM 682 C C . ASP A 1 93 ? 31.957 3.079 -26.285 1.00 95.00 93 ASP A C 1
ATOM 684 O O . ASP A 1 93 ? 31.183 4.016 -26.477 1.00 95.00 93 ASP A O 1
ATOM 688 N N . HIS A 1 94 ? 31.507 1.857 -25.968 1.00 94.25 94 HIS A N 1
ATOM 689 C CA . HIS A 1 94 ? 30.090 1.480 -25.903 1.00 94.25 94 HIS A CA 1
ATOM 690 C C . HIS A 1 94 ? 29.613 1.184 -24.473 1.00 94.25 94 HIS A C 1
ATOM 692 O O . HIS A 1 94 ? 28.502 1.562 -24.101 1.00 94.25 94 HIS A O 1
ATOM 698 N N . ALA A 1 95 ? 30.434 0.517 -23.659 1.00 93.31 95 ALA A N 1
ATOM 699 C CA . ALA A 1 95 ? 30.129 0.101 -22.290 1.00 93.31 95 ALA A CA 1
ATOM 700 C C . ALA A 1 95 ? 30.303 1.259 -21.292 1.00 93.31 95 ALA A C 1
ATOM 702 O O . ALA A 1 95 ? 31.109 1.204 -20.364 1.00 93.31 95 ALA A O 1
ATOM 703 N N . THR A 1 96 ? 29.537 2.330 -21.499 1.00 92.69 96 THR A N 1
ATOM 704 C CA . THR A 1 96 ? 29.580 3.555 -20.693 1.00 92.69 96 THR A CA 1
ATOM 705 C C . THR A 1 96 ? 28.363 3.662 -19.775 1.00 92.69 96 THR A C 1
ATOM 707 O O . THR A 1 96 ? 27.303 3.102 -20.049 1.00 92.69 96 THR A O 1
ATOM 710 N N . PHE A 1 97 ? 28.493 4.408 -18.673 1.00 92.44 97 PHE A N 1
ATOM 711 C CA . PHE A 1 97 ? 27.401 4.603 -17.710 1.00 92.44 97 PHE A CA 1
ATOM 712 C C . PHE A 1 97 ? 26.088 5.123 -18.342 1.00 92.44 97 PHE A C 1
ATOM 714 O O . PHE A 1 97 ? 25.033 4.579 -18.017 1.00 92.44 97 PHE A O 1
ATOM 721 N N . PRO A 1 98 ? 26.098 6.094 -19.280 1.00 94.56 98 PRO A N 1
ATOM 722 C CA . PRO A 1 98 ? 24.869 6.559 -19.931 1.00 94.56 98 PRO A CA 1
ATOM 723 C C . PRO A 1 98 ? 24.162 5.512 -20.804 1.00 94.56 98 PRO A C 1
ATOM 725 O O . PRO A 1 98 ? 22.999 5.704 -21.142 1.00 94.56 98 PRO A O 1
ATOM 728 N N . ALA A 1 99 ? 24.838 4.422 -21.182 1.00 94.19 99 ALA A N 1
ATOM 729 C CA . ALA A 1 99 ? 24.256 3.360 -22.002 1.00 94.19 99 ALA A CA 1
ATOM 730 C C . ALA A 1 99 ? 23.427 2.345 -21.188 1.00 94.19 99 ALA A C 1
ATOM 732 O O . ALA A 1 99 ? 22.833 1.431 -21.763 1.00 94.19 99 ALA A O 1
ATOM 733 N N . VAL A 1 100 ? 23.387 2.479 -19.857 1.00 92.88 100 VAL A N 1
ATOM 734 C CA . VAL A 1 100 ? 22.589 1.608 -18.987 1.00 92.88 100 VAL A CA 1
ATOM 735 C C . VAL A 1 100 ? 21.105 1.767 -19.308 1.00 92.88 100 VAL A C 1
ATOM 737 O O . VAL A 1 100 ? 20.545 2.857 -19.214 1.00 92.88 100 VAL A O 1
ATOM 740 N N . ASN A 1 101 ? 20.454 0.648 -19.626 1.00 94.12 101 ASN A N 1
ATOM 741 C CA . ASN A 1 101 ? 19.014 0.587 -19.824 1.00 94.12 101 ASN A CA 1
ATOM 742 C C . ASN A 1 101 ? 18.339 -0.102 -18.628 1.00 94.12 101 ASN A C 1
ATOM 744 O O . ASN A 1 101 ? 18.618 -1.265 -18.340 1.00 94.12 101 ASN A O 1
ATOM 748 N N . LEU A 1 102 ? 17.449 0.623 -17.948 1.00 95.44 102 LEU A N 1
ATOM 749 C CA . LEU A 1 102 ? 16.647 0.123 -16.824 1.00 95.44 102 LEU A CA 1
ATOM 750 C C . LEU A 1 102 ? 15.244 -0.328 -17.248 1.00 95.44 102 LEU A C 1
ATOM 752 O O . LEU A 1 102 ? 14.467 -0.783 -16.403 1.00 95.44 102 LEU A O 1
ATOM 756 N N . GLU A 1 103 ? 14.912 -0.206 -18.537 1.00 96.88 103 GLU A N 1
ATOM 757 C CA . GLU A 1 103 ? 13.622 -0.631 -19.049 1.00 96.88 103 GLU A CA 1
ATOM 758 C C . GLU A 1 103 ? 13.393 -2.115 -18.783 1.00 96.88 103 GLU A C 1
ATOM 760 O O . GLU A 1 103 ? 14.249 -2.976 -18.997 1.00 96.88 103 GLU A O 1
ATOM 765 N N . THR A 1 104 ? 12.178 -2.428 -18.359 1.00 96.88 104 THR A N 1
ATOM 766 C CA . THR A 1 104 ? 11.751 -3.803 -18.147 1.00 96.88 104 THR A CA 1
ATOM 767 C C . THR A 1 104 ? 10.304 -3.977 -18.573 1.00 96.88 104 THR A C 1
ATOM 769 O O . THR A 1 104 ? 9.594 -3.020 -18.893 1.00 96.88 104 THR A O 1
ATOM 772 N N . LYS A 1 105 ? 9.867 -5.231 -18.629 1.00 97.00 105 LYS A N 1
ATOM 773 C CA . LYS A 1 105 ? 8.499 -5.589 -18.976 1.00 97.00 105 LYS A CA 1
ATOM 774 C C . LYS A 1 105 ? 7.978 -6.643 -18.020 1.00 97.00 105 LYS A C 1
ATOM 776 O O . LYS A 1 105 ? 8.659 -7.640 -17.779 1.00 97.00 105 LYS A O 1
ATOM 781 N N . ILE A 1 106 ? 6.763 -6.442 -17.525 1.00 95.31 106 ILE A N 1
ATOM 782 C CA . ILE A 1 106 ? 6.085 -7.380 -16.628 1.00 95.31 106 ILE A CA 1
ATOM 783 C C . ILE A 1 106 ? 4.716 -7.789 -17.185 1.00 95.31 106 ILE A C 1
ATOM 785 O O . ILE A 1 106 ? 4.271 -7.298 -18.224 1.00 95.31 106 ILE A O 1
ATOM 789 N N . GLY A 1 107 ? 4.045 -8.700 -16.482 1.00 92.38 107 GLY A N 1
ATOM 790 C CA . GLY A 1 107 ? 2.811 -9.329 -16.943 1.00 92.38 107 GLY A CA 1
ATOM 791 C C . GLY A 1 107 ? 3.084 -10.593 -17.759 1.00 92.38 107 GLY A C 1
ATOM 792 O O . GLY A 1 107 ? 4.188 -10.809 -18.261 1.00 92.38 107 GLY A O 1
ATOM 793 N N . ARG A 1 108 ? 2.068 -11.456 -17.869 1.00 91.62 108 ARG A N 1
ATOM 794 C CA . ARG A 1 108 ? 2.178 -12.780 -18.510 1.00 91.62 108 ARG A CA 1
ATOM 795 C C . ARG A 1 108 ? 2.698 -12.708 -19.951 1.00 91.62 108 ARG A C 1
ATOM 797 O O . ARG A 1 108 ? 3.445 -13.581 -20.373 1.00 91.62 108 ARG A O 1
ATOM 804 N N . ASP A 1 109 ? 2.299 -11.680 -20.687 1.00 95.62 109 ASP A N 1
ATOM 805 C CA . ASP A 1 109 ? 2.651 -11.411 -22.084 1.00 95.62 109 ASP A CA 1
ATOM 806 C C . ASP A 1 109 ? 3.775 -10.368 -22.236 1.00 95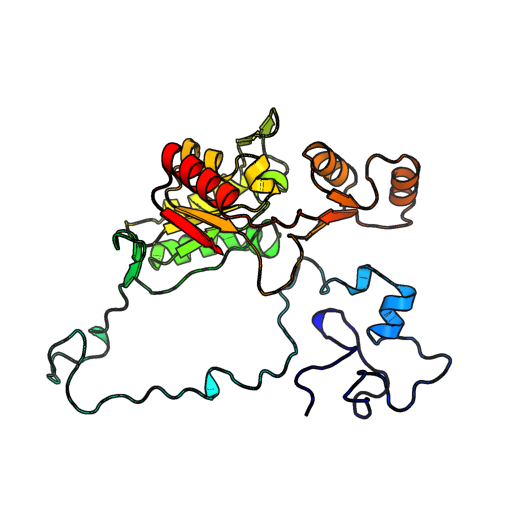.62 109 ASP A C 1
ATOM 808 O O . ASP A 1 109 ? 4.123 -9.995 -23.356 1.00 95.62 109 ASP A O 1
ATOM 812 N N . LYS A 1 110 ? 4.352 -9.889 -21.121 1.00 95.88 110 LYS A N 1
ATOM 813 C CA . LYS A 1 110 ? 5.314 -8.775 -21.088 1.00 95.88 110 LYS A CA 1
ATOM 814 C C . LYS A 1 110 ? 4.767 -7.488 -21.732 1.00 95.88 110 LYS A C 1
ATOM 816 O O . LYS A 1 110 ? 5.543 -6.694 -22.270 1.00 95.88 110 LYS A O 1
ATOM 821 N N . GLY A 1 111 ? 3.450 -7.273 -21.707 1.00 96.50 111 GLY A N 1
ATOM 822 C CA . GLY A 1 111 ? 2.824 -6.097 -22.311 1.00 96.50 111 GLY A CA 1
ATOM 823 C C . GLY A 1 111 ? 2.938 -4.819 -21.470 1.00 96.50 111 GLY A C 1
ATOM 824 O O . GLY A 1 111 ? 2.885 -3.725 -22.031 1.00 96.50 111 GLY A O 1
ATOM 825 N N . LEU A 1 112 ? 3.168 -4.923 -20.153 1.00 97.19 112 LEU A N 1
ATOM 826 C CA . LEU A 1 112 ? 3.390 -3.763 -19.282 1.00 97.19 112 LEU A CA 1
ATOM 827 C C . LEU A 1 112 ? 4.853 -3.327 -19.342 1.00 97.19 112 LEU A C 1
ATOM 829 O O . LEU A 1 112 ? 5.719 -3.972 -18.752 1.00 97.19 112 LEU A O 1
ATOM 833 N N . LYS A 1 113 ? 5.121 -2.229 -20.050 1.00 98.00 113 LYS A N 1
ATOM 834 C CA . LYS A 1 113 ? 6.458 -1.639 -20.189 1.00 98.00 113 LYS A CA 1
ATOM 835 C C . LYS A 1 113 ? 6.733 -0.666 -19.052 1.00 98.00 113 LYS A C 1
ATOM 837 O O . LYS A 1 113 ? 5.894 0.182 -18.762 1.00 98.00 113 LYS A O 1
ATOM 842 N N . LEU A 1 114 ? 7.918 -0.748 -18.460 1.00 98.44 114 LEU A N 1
ATOM 843 C CA . LEU A 1 114 ? 8.386 0.150 -17.409 1.00 98.44 114 LEU A CA 1
ATOM 844 C C . LEU A 1 114 ? 9.716 0.773 -17.829 1.00 98.44 114 LEU A C 1
ATOM 846 O O . LEU A 1 114 ? 10.550 0.071 -18.397 1.00 98.44 114 LEU A O 1
ATOM 850 N N . LYS A 1 115 ? 9.921 2.063 -17.539 1.00 98.19 115 LYS A N 1
ATOM 851 C CA . LYS A 1 115 ? 11.232 2.718 -17.728 1.00 98.19 115 LYS A CA 1
ATOM 852 C C . LYS A 1 115 ? 12.194 2.391 -16.591 1.00 98.19 115 LYS A C 1
ATOM 854 O O . LYS A 1 115 ? 13.405 2.402 -16.775 1.00 98.19 115 LYS A O 1
ATOM 859 N N . VAL A 1 116 ? 11.632 2.095 -15.420 1.00 97.31 116 VAL A N 1
ATOM 860 C CA . VAL A 1 116 ? 12.355 1.716 -14.209 1.00 97.31 116 VAL A CA 1
ATOM 861 C C . VAL A 1 116 ? 11.668 0.522 -13.546 1.00 97.31 116 VAL A C 1
ATOM 863 O O . VAL A 1 116 ? 10.438 0.436 -13.568 1.00 97.31 116 VAL A O 1
ATOM 866 N N . PRO A 1 117 ? 12.409 -0.393 -12.902 1.00 95.75 117 PRO A N 1
ATOM 867 C CA . PRO A 1 117 ? 11.840 -1.563 -12.237 1.00 95.75 117 PRO A CA 1
ATOM 868 C C . PRO A 1 117 ? 11.258 -1.214 -10.853 1.00 95.75 117 PRO A C 1
ATOM 870 O O . PRO A 1 117 ? 11.490 -1.925 -9.878 1.00 95.75 117 PRO A O 1
ATOM 873 N N . PHE A 1 118 ? 10.538 -0.093 -10.740 1.00 95.81 118 PHE A N 1
ATOM 874 C CA . PHE A 1 118 ? 10.021 0.419 -9.470 1.00 95.81 118 PHE A CA 1
ATOM 875 C C . PHE A 1 118 ? 8.503 0.285 -9.386 1.00 95.81 118 PHE A C 1
ATOM 877 O O . PHE A 1 118 ? 7.766 0.597 -10.325 1.00 95.81 118 PHE A O 1
ATOM 884 N N . VAL A 1 119 ? 8.043 -0.139 -8.211 1.00 96.19 119 VAL A N 1
ATOM 885 C CA . VAL A 1 119 ? 6.630 -0.232 -7.856 1.00 96.19 119 VAL A CA 1
ATOM 886 C C . VAL A 1 119 ? 6.420 0.554 -6.574 1.00 96.19 119 VAL A C 1
ATOM 888 O O . VAL A 1 119 ? 7.029 0.256 -5.549 1.00 96.19 119 VAL A O 1
ATOM 891 N N . VAL A 1 120 ? 5.537 1.545 -6.623 1.00 96.81 120 VAL A N 1
ATOM 892 C CA . VAL A 1 120 ? 5.004 2.177 -5.423 1.00 96.81 120 VAL A CA 1
ATOM 893 C C . VAL A 1 120 ? 3.886 1.279 -4.884 1.00 96.81 120 VAL A C 1
ATOM 895 O O . VAL A 1 120 ? 2.878 1.075 -5.575 1.00 96.81 120 VAL A O 1
ATOM 898 N N . PRO A 1 121 ? 4.062 0.700 -3.681 1.00 93.56 121 PRO A N 1
ATOM 899 C CA . PRO A 1 121 ? 3.145 -0.297 -3.154 1.00 93.56 121 PRO A CA 1
ATOM 900 C C . PRO A 1 121 ? 1.793 0.315 -2.783 1.00 93.56 121 PRO A C 1
ATOM 902 O O . PRO A 1 121 ? 1.672 1.518 -2.552 1.00 93.56 121 PRO A O 1
ATOM 905 N N . GLY A 1 122 ? 0.782 -0.552 -2.674 1.00 92.56 122 GLY A N 1
ATOM 906 C CA . GLY A 1 122 ? -0.585 -0.165 -2.330 1.00 92.56 122 GLY A CA 1
ATOM 907 C C . GLY A 1 122 ? -0.672 0.628 -1.030 1.00 92.56 122 GLY A C 1
ATOM 908 O O . GLY A 1 122 ? -0.506 0.058 0.050 1.00 92.56 122 GLY A O 1
ATOM 909 N N . MET A 1 123 ? -0.989 1.917 -1.141 1.00 91.88 123 MET A N 1
ATOM 910 C CA . MET A 1 123 ? -1.272 2.807 -0.015 1.00 91.88 123 MET A CA 1
ATOM 911 C C . MET A 1 123 ? -2.750 3.185 -0.028 1.00 91.88 123 MET A C 1
ATOM 913 O O . MET A 1 123 ? -3.263 3.710 -1.016 1.00 91.88 123 MET A O 1
ATOM 917 N N . GLY A 1 124 ? -3.440 2.864 1.065 1.00 86.94 124 GLY A N 1
ATOM 918 C CA . GLY A 1 124 ? -4.892 2.981 1.156 1.00 86.94 124 GLY A CA 1
ATOM 919 C C . GLY A 1 124 ? -5.400 4.391 1.467 1.00 86.94 124 GLY A C 1
ATOM 920 O O . GLY A 1 124 ?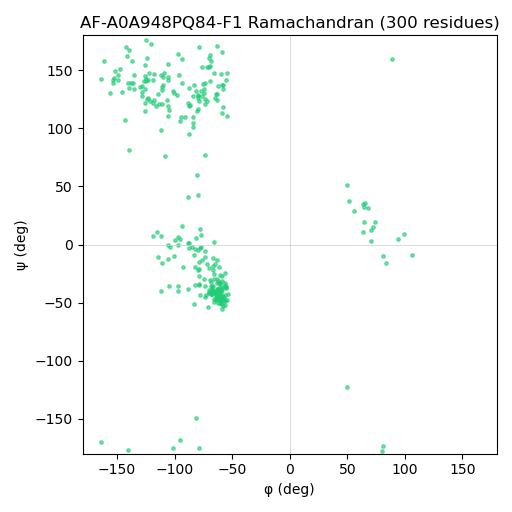 -4.806 5.417 1.128 1.00 86.94 124 GLY A O 1
ATOM 921 N N . SER A 1 125 ? -6.531 4.424 2.161 1.00 88.25 125 SER A N 1
ATOM 922 C CA . SER A 1 125 ? -7.351 5.611 2.419 1.00 88.25 125 SER A CA 1
ATOM 923 C C . SER A 1 125 ? -6.848 6.569 3.514 1.00 88.25 125 SER A C 1
ATOM 925 O O . SER A 1 125 ? -7.626 7.380 4.015 1.00 88.25 125 SER A O 1
ATOM 927 N N . THR A 1 126 ? -5.607 6.448 3.988 1.00 86.19 126 THR A N 1
ATOM 928 C CA . THR A 1 126 ? -5.099 7.304 5.075 1.00 86.19 126 THR A CA 1
ATOM 929 C C . THR A 1 126 ? -4.758 8.708 4.568 1.00 86.19 126 THR A C 1
ATOM 931 O O . THR A 1 126 ? -4.387 8.896 3.409 1.00 86.19 126 THR A O 1
ATOM 934 N N . ASN A 1 127 ? -4.840 9.708 5.453 1.00 85.00 127 ASN A N 1
ATOM 935 C CA . ASN A 1 127 ? -4.538 11.102 5.099 1.00 85.00 127 ASN A CA 1
ATOM 936 C C . ASN A 1 127 ? -3.086 11.286 4.644 1.00 85.00 127 ASN A C 1
ATOM 938 O O . ASN A 1 127 ? -2.845 12.005 3.683 1.00 85.00 127 ASN A O 1
ATOM 942 N N . VAL A 1 128 ? -2.131 10.600 5.285 1.00 84.50 128 VAL A N 1
ATOM 943 C CA . VAL A 1 128 ? -0.714 10.646 4.886 1.00 84.50 128 VAL A CA 1
ATOM 944 C C . VAL A 1 128 ? -0.509 10.194 3.437 1.00 84.50 128 VAL A C 1
ATOM 946 O O . VAL A 1 128 ? 0.280 10.798 2.724 1.00 84.50 128 VAL A O 1
ATOM 949 N N . ALA A 1 129 ? -1.267 9.195 2.970 1.00 88.06 129 ALA A N 1
ATOM 950 C CA . ALA A 1 129 ? -1.224 8.772 1.574 1.00 88.06 129 ALA A CA 1
ATOM 951 C C . ALA A 1 129 ? -1.924 9.786 0.658 1.00 88.06 129 ALA A C 1
ATOM 953 O O . ALA A 1 129 ? -1.394 10.137 -0.389 1.00 88.06 129 ALA A O 1
ATOM 954 N N . LYS A 1 130 ? -3.109 10.273 1.052 1.00 91.00 130 LYS A N 1
ATOM 955 C CA . LYS A 1 130 ? -3.913 11.198 0.237 1.00 91.00 130 LYS A CA 1
ATOM 956 C C . LYS A 1 130 ? -3.202 12.527 -0.026 1.00 91.00 130 LYS A C 1
ATOM 958 O O . LYS A 1 130 ? -3.204 13.002 -1.156 1.00 91.00 130 LYS A O 1
ATOM 963 N N . ASN A 1 131 ? -2.606 13.114 1.008 1.00 90.88 131 ASN A N 1
ATOM 964 C CA . ASN A 1 131 ? -2.075 14.478 0.969 1.00 90.88 131 ASN A CA 1
ATOM 965 C C . ASN A 1 131 ? -0.879 14.652 0.024 1.00 90.88 131 ASN A C 1
ATOM 967 O O . ASN A 1 131 ? -0.616 15.773 -0.387 1.00 90.88 131 ASN A O 1
ATOM 971 N N . SER A 1 132 ? -0.168 13.571 -0.298 1.00 91.62 132 SER A N 1
ATOM 972 C CA . SER A 1 132 ? 0.984 13.580 -1.215 1.00 91.62 132 SER A CA 1
ATOM 973 C C . SER A 1 132 ? 0.699 12.839 -2.524 1.00 91.62 132 SER A C 1
ATOM 975 O O . SER A 1 132 ? 1.609 12.564 -3.306 1.00 91.62 132 SER A O 1
ATOM 977 N N . TRP A 1 133 ? -0.556 12.430 -2.743 1.00 96.50 133 TRP A N 1
ATOM 978 C CA . TRP A 1 133 ? -0.921 11.594 -3.880 1.00 96.50 133 TRP A CA 1
ATOM 979 C C . TRP A 1 133 ? -0.801 12.288 -5.243 1.00 96.50 133 TRP A C 1
ATOM 981 O O . TRP A 1 133 ? -0.381 11.620 -6.192 1.00 96.50 133 TRP A O 1
ATOM 991 N N . PRO A 1 134 ? -1.154 13.582 -5.397 1.00 96.06 134 PRO A N 1
ATOM 992 C CA . PRO A 1 134 ? -1.006 14.268 -6.678 1.00 96.06 134 PRO A CA 1
ATOM 993 C C . PRO A 1 134 ? 0.440 14.260 -7.191 1.00 96.06 134 PRO A C 1
ATOM 995 O O . PRO A 1 134 ? 0.684 13.884 -8.338 1.00 96.06 134 PRO A O 1
ATOM 998 N N . GLU A 1 135 ? 1.399 14.599 -6.329 1.00 96.62 135 GLU A N 1
ATOM 999 C CA . GLU A 1 135 ? 2.824 14.662 -6.662 1.00 96.62 135 GLU A CA 1
ATOM 1000 C C . GLU A 1 135 ? 3.400 13.266 -6.894 1.00 96.62 135 GLU A C 1
ATOM 1002 O O . GLU A 1 135 ? 4.151 13.048 -7.846 1.00 96.62 135 GLU A O 1
ATOM 1007 N N . LEU A 1 136 ? 3.012 12.303 -6.054 1.00 96.38 136 LEU A N 1
ATOM 1008 C CA . LEU A 1 136 ? 3.432 10.916 -6.203 1.00 96.38 136 LEU A CA 1
ATOM 1009 C C . LEU A 1 136 ? 2.918 10.311 -7.513 1.00 96.38 136 LEU A C 1
ATOM 1011 O O . LEU A 1 136 ? 3.668 9.638 -8.216 1.00 96.38 136 LEU A O 1
ATOM 1015 N N . GLY A 1 137 ? 1.659 10.579 -7.865 1.00 97.81 137 GLY A N 1
ATOM 1016 C CA . GLY A 1 137 ? 1.057 10.109 -9.107 1.00 97.81 137 GLY A CA 1
ATOM 1017 C C . GLY A 1 137 ? 1.786 10.622 -10.340 1.00 97.81 137 GLY A C 1
ATOM 1018 O O . GLY A 1 137 ? 2.193 9.823 -11.185 1.00 97.81 137 GLY A O 1
ATOM 1019 N N . ALA A 1 138 ? 2.025 11.934 -10.389 1.00 98.31 138 ALA A N 1
ATOM 1020 C CA . ALA A 1 138 ? 2.760 12.565 -11.478 1.00 98.31 138 ALA A CA 1
ATOM 1021 C C . ALA A 1 138 ? 4.202 12.042 -11.570 1.00 98.31 138 ALA A C 1
ATOM 1023 O O . ALA A 1 138 ? 4.659 11.658 -12.646 1.00 98.31 138 ALA A O 1
ATOM 1024 N N . GLY A 1 139 ? 4.909 11.965 -10.437 1.00 98.19 139 GLY A N 1
ATOM 1025 C CA . GLY A 1 139 ? 6.297 11.507 -10.386 1.00 98.19 139 GLY A CA 1
ATOM 1026 C C . GLY A 1 139 ? 6.471 10.064 -10.862 1.00 98.19 139 GLY A C 1
ATOM 1027 O O . GLY A 1 139 ? 7.388 9.778 -11.635 1.00 98.19 139 GLY A O 1
ATOM 1028 N N . VAL A 1 140 ? 5.579 9.154 -10.455 1.00 98.31 140 VAL A N 1
ATOM 1029 C CA . VAL A 1 140 ? 5.639 7.742 -10.872 1.00 98.31 140 VAL A CA 1
ATOM 1030 C C . VAL A 1 140 ? 5.281 7.577 -12.349 1.00 98.31 140 VAL A C 1
ATOM 1032 O O . VAL A 1 140 ? 5.945 6.799 -13.036 1.00 98.31 140 VAL A O 1
ATOM 1035 N N . ALA A 1 141 ? 4.290 8.321 -12.850 1.00 98.25 141 ALA A N 1
ATOM 1036 C CA . ALA A 1 141 ? 3.920 8.312 -14.265 1.00 98.25 141 ALA A CA 1
ATOM 1037 C C . ALA A 1 141 ? 5.071 8.797 -15.157 1.00 98.25 141 ALA A C 1
ATOM 1039 O O . ALA A 1 141 ? 5.487 8.079 -16.063 1.00 98.25 141 ALA A O 1
ATOM 1040 N N . LEU A 1 142 ? 5.662 9.954 -14.838 1.00 98.19 142 LEU A N 1
ATOM 1041 C CA . LEU A 1 142 ? 6.813 10.504 -15.565 1.00 98.19 142 LEU A CA 1
ATOM 1042 C C . LEU A 1 142 ? 8.020 9.556 -15.543 1.00 98.19 142 LEU A C 1
ATOM 1044 O O . LEU A 1 142 ? 8.711 9.388 -16.551 1.00 98.19 142 LEU A O 1
ATOM 1048 N N . SER A 1 143 ? 8.242 8.898 -14.402 1.00 98.25 143 SER A N 1
ATOM 1049 C CA . SER A 1 143 ? 9.309 7.908 -14.235 1.00 98.25 143 SER A CA 1
ATOM 1050 C C . SER A 1 143 ? 9.021 6.581 -14.943 1.00 98.25 143 SER A C 1
ATOM 1052 O O . SER A 1 143 ? 9.916 5.749 -15.021 1.00 98.25 143 SER A O 1
ATOM 1054 N N . GLY A 1 144 ? 7.802 6.346 -15.442 1.00 98.19 144 GLY A N 1
ATOM 1055 C CA . GLY A 1 144 ? 7.404 5.096 -16.092 1.00 98.19 144 GLY A CA 1
ATOM 1056 C C . GLY A 1 144 ? 7.399 3.882 -15.155 1.00 98.19 144 GLY A C 1
ATOM 1057 O O . GLY A 1 144 ? 7.785 2.792 -15.582 1.00 98.19 144 GLY A O 1
ATOM 1058 N N . GLY A 1 145 ? 7.022 4.078 -13.886 1.00 98.25 145 GLY A N 1
ATOM 1059 C CA . GLY A 1 145 ? 6.894 3.029 -12.865 1.00 98.25 145 GLY A CA 1
ATOM 1060 C C . GLY A 1 145 ? 5.442 2.601 -12.610 1.00 98.25 145 GLY A C 1
ATOM 1061 O O . GLY A 1 145 ? 4.513 3.047 -13.283 1.00 98.25 145 GLY A O 1
ATOM 1062 N N . ILE A 1 146 ? 5.227 1.729 -11.623 1.00 98.31 146 ILE A N 1
ATOM 1063 C CA . ILE A 1 146 ? 3.879 1.278 -11.231 1.00 98.31 146 ILE A CA 1
ATOM 1064 C C . ILE A 1 146 ? 3.414 2.015 -9.981 1.00 98.31 146 ILE A C 1
ATOM 1066 O O . ILE A 1 146 ? 4.140 2.058 -8.990 1.00 98.31 146 ILE A O 1
ATOM 1070 N N . LEU A 1 147 ? 2.188 2.538 -10.000 1.00 98.38 147 LEU A N 1
ATOM 1071 C CA . LEU A 1 147 ? 1.540 3.152 -8.842 1.00 98.38 147 LEU A CA 1
ATOM 1072 C C . LEU A 1 147 ? 0.337 2.322 -8.403 1.00 98.38 147 LEU A C 1
ATOM 1074 O O . LEU A 1 147 ? -0.611 2.169 -9.164 1.00 98.38 147 LEU A O 1
ATOM 1078 N N . THR A 1 148 ? 0.326 1.837 -7.164 1.00 98.19 148 THR A N 1
ATOM 1079 C CA . THR A 1 148 ? -0.805 1.050 -6.652 1.00 98.19 148 THR A CA 1
ATOM 1080 C C . THR A 1 148 ? -1.663 1.874 -5.696 1.00 98.19 148 THR A C 1
ATOM 1082 O O . THR A 1 148 ? -1.218 2.241 -4.608 1.00 98.19 148 THR A O 1
ATOM 1085 N N . VAL A 1 149 ? -2.921 2.123 -6.063 1.00 98.19 149 VAL A N 1
ATOM 1086 C CA . VAL A 1 149 ? -3.951 2.628 -5.148 1.00 98.19 149 VAL A CA 1
ATOM 1087 C C . VAL A 1 149 ? -4.354 1.485 -4.218 1.00 98.19 149 VAL A C 1
ATOM 1089 O O . VAL A 1 149 ? -4.768 0.422 -4.680 1.00 98.19 149 VAL A O 1
ATOM 1092 N N . GLY A 1 150 ? -4.185 1.680 -2.909 1.00 95.06 150 GLY A N 1
ATOM 1093 C CA . GLY A 1 150 ? -4.535 0.681 -1.902 1.00 95.06 150 GLY A CA 1
ATOM 1094 C C . GLY A 1 150 ? -6.034 0.619 -1.591 1.00 95.06 150 GLY A C 1
ATOM 1095 O O . GLY A 1 150 ? -6.855 1.318 -2.175 1.00 95.06 150 GLY A O 1
ATOM 1096 N N . GLU A 1 151 ? -6.365 -0.206 -0.605 1.00 92.31 151 GLU A N 1
ATOM 1097 C CA . GLU A 1 151 ? -7.741 -0.521 -0.208 1.00 92.31 151 GLU A CA 1
ATOM 1098 C C . GLU A 1 151 ? -8.527 0.631 0.454 1.00 92.31 151 GLU A C 1
ATOM 1100 O O . GLU A 1 151 ? -7.959 1.578 1.018 1.00 92.31 151 GLU A O 1
ATOM 1105 N N . ASN A 1 152 ? -9.853 0.464 0.487 1.00 93.62 152 ASN A N 1
ATOM 1106 C CA . ASN A 1 152 ? -10.844 1.257 1.224 1.00 93.62 152 ASN A CA 1
ATOM 1107 C C . ASN A 1 152 ? -10.971 2.738 0.818 1.00 93.62 152 ASN A C 1
ATOM 1109 O O . ASN A 1 152 ? -11.635 3.500 1.525 1.00 93.62 152 ASN A O 1
ATOM 1113 N N . VAL A 1 153 ? -10.365 3.172 -0.293 1.00 95.94 153 VAL A N 1
ATOM 1114 C CA . VAL A 1 153 ? -10.405 4.578 -0.744 1.00 95.94 153 VAL A CA 1
ATOM 1115 C C . VAL A 1 153 ? -11.846 5.056 -0.953 1.00 95.94 153 VAL A C 1
ATOM 1117 O O . VAL A 1 153 ? -12.244 6.042 -0.335 1.00 95.94 153 VAL A O 1
ATOM 1120 N N . CYS A 1 154 ? -12.651 4.330 -1.738 1.00 96.25 154 CYS A N 1
ATOM 1121 C CA . CYS A 1 154 ? -14.011 4.756 -2.086 1.00 96.25 154 CYS A CA 1
ATOM 1122 C C . CYS A 1 154 ? -14.946 4.828 -0.869 1.00 96.25 154 CYS A C 1
ATOM 1124 O O . CYS A 1 154 ? -15.696 5.778 -0.708 1.00 96.25 154 CYS A O 1
ATOM 1126 N N . ALA A 1 155 ? -14.913 3.847 0.035 1.00 92.69 155 ALA A N 1
ATOM 1127 C CA . ALA A 1 155 ? -15.807 3.875 1.195 1.00 92.69 155 ALA A CA 1
ATOM 1128 C C . ALA A 1 155 ? -15.459 4.996 2.190 1.00 92.69 155 ALA A C 1
ATOM 1130 O O . ALA A 1 155 ? -16.340 5.581 2.833 1.00 92.69 155 ALA A O 1
ATOM 1131 N N . MET A 1 156 ? -14.163 5.277 2.341 1.00 92.06 156 MET A N 1
ATOM 1132 C CA . MET A 1 156 ? -13.646 6.260 3.294 1.00 92.06 156 MET A CA 1
ATOM 1133 C C . MET A 1 156 ? -13.775 7.698 2.811 1.00 92.06 156 MET A C 1
ATOM 1135 O O . MET A 1 156 ? -13.799 8.613 3.644 1.00 92.06 156 MET A O 1
ATOM 1139 N N . ASP A 1 157 ? -13.884 7.883 1.505 1.00 93.88 157 ASP A N 1
ATOM 1140 C CA . ASP A 1 157 ? -14.254 9.135 0.880 1.00 93.88 157 ASP A CA 1
ATOM 1141 C C . ASP A 1 157 ? -15.692 9.521 1.284 1.00 93.88 157 ASP A C 1
ATOM 1143 O O . ASP A 1 157 ? -16.615 8.704 1.304 1.00 93.88 157 ASP A O 1
ATOM 1147 N N . ASN A 1 158 ? -15.858 10.763 1.740 1.00 90.81 158 ASN A N 1
ATOM 1148 C CA . ASN A 1 158 ? -17.151 11.274 2.200 1.00 90.81 158 ASN A CA 1
ATOM 1149 C C . ASN A 1 158 ? -18.022 11.748 1.032 1.00 90.81 158 ASN A C 1
ATOM 1151 O O . ASN A 1 158 ? -19.231 11.850 1.197 1.00 90.81 158 ASN A O 1
ATOM 1155 N N . GLU A 1 159 ? -17.409 12.019 -0.119 1.00 95.12 159 GLU A N 1
ATOM 1156 C CA . GLU A 1 159 ? -18.077 12.494 -1.330 1.00 95.12 159 GLU A CA 1
ATOM 1157 C C . GLU A 1 159 ? -18.381 11.342 -2.298 1.00 95.12 159 GLU A C 1
ATOM 1159 O O . GLU A 1 159 ? -18.817 11.562 -3.426 1.00 95.12 159 GLU A O 1
ATOM 1164 N N . SER A 1 160 ? -18.137 10.099 -1.869 1.00 95.88 160 SER A N 1
ATOM 1165 C CA . SER A 1 160 ? -18.450 8.924 -2.669 1.00 95.88 160 SER A CA 1
ATOM 1166 C C . SER A 1 160 ? -19.945 8.638 -2.709 1.00 95.88 160 SER A C 1
ATOM 1168 O O . SER A 1 160 ? -20.629 8.586 -1.685 1.00 95.88 160 SER A O 1
ATOM 1170 N N . GLU A 1 161 ? -20.427 8.369 -3.914 1.00 96.38 161 GLU A N 1
ATOM 1171 C CA . GLU A 1 161 ? -21.790 7.949 -4.192 1.00 96.38 161 GLU A CA 1
ATOM 1172 C C . GLU A 1 161 ? -21.819 6.421 -4.235 1.00 96.38 161 GLU A C 1
ATOM 1174 O O . GLU A 1 161 ? -21.269 5.791 -5.142 1.00 96.38 161 GLU A O 1
ATOM 1179 N N . ILE A 1 162 ? -22.448 5.818 -3.227 1.00 94.62 162 ILE A N 1
ATOM 1180 C CA . ILE A 1 162 ? -22.618 4.368 -3.116 1.00 94.62 162 ILE A CA 1
ATOM 1181 C C . ILE A 1 162 ? -24.113 4.075 -3.114 1.00 94.62 162 ILE A C 1
ATOM 1183 O O . ILE A 1 162 ? -24.842 4.557 -2.246 1.00 94.62 162 ILE A O 1
ATOM 1187 N N . LYS A 1 163 ? -24.566 3.268 -4.074 1.00 93.38 163 LYS A N 1
ATOM 1188 C CA . LYS A 1 163 ? -25.969 2.876 -4.219 1.00 93.38 163 LYS A CA 1
ATOM 1189 C C . LYS A 1 163 ? -26.066 1.365 -4.365 1.00 93.38 163 LYS A C 1
ATOM 1191 O O . LYS A 1 163 ? -25.274 0.769 -5.085 1.00 93.38 163 LYS A O 1
ATOM 1196 N N . ASP A 1 164 ? -27.011 0.755 -3.652 1.00 91.25 164 ASP A N 1
ATOM 1197 C CA . ASP A 1 164 ? -27.263 -0.693 -3.687 1.00 91.25 164 ASP A CA 1
ATOM 1198 C C . ASP A 1 164 ? -25.988 -1.528 -3.448 1.00 91.25 164 ASP A C 1
ATOM 1200 O O . ASP A 1 164 ? -25.755 -2.564 -4.065 1.00 91.25 164 ASP A O 1
ATOM 1204 N N . GLY A 1 165 ? -25.122 -1.032 -2.555 1.00 90.31 165 GLY A N 1
ATOM 1205 C CA . GLY A 1 165 ? -23.853 -1.674 -2.217 1.00 90.31 165 GLY A CA 1
ATOM 1206 C C . GLY A 1 165 ? -22.777 -1.585 -3.302 1.00 90.31 165 GLY A C 1
ATOM 1207 O O . GLY A 1 165 ? -21.802 -2.315 -3.210 1.00 90.31 165 GLY A O 1
ATOM 1208 N N . ARG A 1 166 ? -22.913 -0.717 -4.312 1.00 95.31 166 ARG A N 1
ATOM 1209 C CA . ARG A 1 166 ? -21.911 -0.514 -5.370 1.00 95.31 166 ARG A CA 1
ATOM 1210 C C . ARG A 1 166 ? -21.469 0.944 -5.455 1.00 95.31 166 ARG A C 1
ATOM 1212 O O . ARG A 1 166 ? -22.280 1.858 -5.305 1.00 95.31 166 ARG A O 1
ATOM 1219 N N . VAL A 1 167 ? -20.178 1.162 -5.704 1.00 97.25 167 VAL A N 1
ATOM 1220 C CA . VAL A 1 167 ? -19.627 2.502 -5.957 1.00 97.25 167 VAL A CA 1
ATOM 1221 C C . VAL A 1 167 ? -20.079 2.980 -7.332 1.00 97.25 167 VAL A C 1
ATOM 1223 O O . VAL A 1 167 ? -19.816 2.328 -8.340 1.00 97.25 167 VAL A O 1
ATOM 1226 N N . LEU A 1 168 ? -20.741 4.133 -7.368 1.00 97.12 168 LEU A N 1
ATOM 1227 C CA . LEU A 1 168 ? -21.089 4.835 -8.602 1.00 97.12 168 LEU A CA 1
ATOM 1228 C C . LEU A 1 168 ? -20.082 5.935 -8.924 1.00 97.12 168 LEU A C 1
ATOM 1230 O O . LEU A 1 168 ? -19.783 6.161 -10.096 1.00 97.12 168 LEU A O 1
ATOM 1234 N N . ARG A 1 169 ? -19.568 6.600 -7.884 1.00 97.94 169 ARG A N 1
ATOM 1235 C CA . ARG A 1 169 ? -18.594 7.680 -7.998 1.00 97.94 169 ARG A CA 1
ATOM 1236 C C . ARG A 1 169 ? -17.748 7.794 -6.735 1.00 97.94 169 ARG A C 1
ATOM 1238 O O . ARG A 1 169 ? -18.271 7.660 -5.634 1.00 97.94 169 ARG A O 1
ATOM 1245 N N . SER A 1 170 ? -16.458 8.078 -6.891 1.00 98.06 170 SER A N 1
ATOM 1246 C CA . SER A 1 170 ? -15.565 8.454 -5.790 1.00 98.06 170 SER A CA 1
ATOM 1247 C C . SER A 1 170 ? -14.577 9.521 -6.261 1.00 98.06 170 SER A C 1
ATOM 1249 O O . SER A 1 170 ? -13.648 9.185 -7.004 1.00 98.06 170 SER A O 1
ATOM 1251 N N . PRO A 1 171 ? -14.745 10.786 -5.831 1.00 98.12 171 PRO A N 1
ATOM 1252 C CA . PRO A 1 171 ? -13.791 11.857 -6.112 1.00 98.12 171 PRO A CA 1
ATOM 1253 C C . PRO A 1 171 ? -12.356 11.551 -5.670 1.00 98.12 171 PRO A C 1
ATOM 1255 O O . PRO A 1 171 ? -11.412 11.903 -6.376 1.00 98.12 171 PRO A O 1
ATOM 1258 N N . ASP A 1 172 ? -12.162 10.868 -4.534 1.00 97.62 172 ASP A N 1
ATOM 1259 C CA . ASP A 1 172 ? -10.816 10.485 -4.081 1.00 97.62 172 ASP A CA 1
ATOM 1260 C C . ASP A 1 172 ? -10.178 9.482 -5.054 1.00 97.62 172 ASP A C 1
ATOM 1262 O O . ASP A 1 172 ? -9.054 9.681 -5.507 1.00 97.62 172 ASP A O 1
ATOM 1266 N N . MET A 1 173 ? -10.917 8.447 -5.465 1.00 98.25 173 MET A N 1
ATOM 1267 C CA . MET A 1 173 ? -10.427 7.470 -6.442 1.00 98.25 173 MET A CA 1
ATOM 1268 C C . MET A 1 173 ? -10.171 8.104 -7.822 1.00 98.25 173 MET A C 1
ATOM 1270 O O . MET A 1 173 ? -9.147 7.819 -8.444 1.00 98.25 173 MET A O 1
ATOM 1274 N N . GLU A 1 174 ? -11.057 8.997 -8.281 1.00 98.56 174 GLU A N 1
ATOM 1275 C CA . GLU A 1 174 ? -10.876 9.788 -9.509 1.00 98.56 174 GLU A CA 1
ATOM 1276 C C . GLU A 1 174 ? -9.574 10.592 -9.456 1.00 98.56 174 GLU A C 1
ATOM 1278 O O . GLU A 1 174 ? -8.740 10.477 -10.354 1.00 98.56 174 GLU A O 1
ATOM 1283 N N . MET A 1 175 ? -9.363 11.364 -8.384 1.00 98.12 175 MET A N 1
ATOM 1284 C CA . MET A 1 175 ? -8.142 12.145 -8.175 1.00 98.12 175 MET A CA 1
ATOM 1285 C C . MET A 1 175 ? -6.903 11.249 -8.205 1.00 98.12 175 MET A C 1
ATOM 1287 O O . MET A 1 175 ? -5.927 11.572 -8.885 1.00 98.12 175 MET A O 1
ATOM 1291 N N . ARG A 1 176 ? -6.955 10.098 -7.524 1.00 98.25 176 ARG A N 1
ATOM 1292 C CA . ARG A 1 176 ? -5.812 9.189 -7.408 1.00 98.25 176 ARG A CA 1
ATOM 1293 C C . ARG A 1 176 ? -5.399 8.529 -8.712 1.00 98.25 176 ARG A C 1
ATOM 1295 O O . ARG A 1 176 ? -4.211 8.298 -8.925 1.00 98.25 176 ARG A O 1
ATOM 1302 N N . ILE A 1 177 ? -6.366 8.198 -9.559 1.00 98.44 177 ILE A N 1
ATOM 1303 C CA . ILE A 1 177 ? -6.104 7.620 -10.877 1.00 98.44 177 ILE A CA 1
ATOM 1304 C C . ILE A 1 177 ? -5.664 8.713 -11.852 1.00 98.44 177 ILE A C 1
ATOM 1306 O O . ILE A 1 177 ? -4.693 8.528 -12.590 1.00 98.44 177 ILE A O 1
ATOM 1310 N N . ASN A 1 178 ? -6.327 9.871 -11.829 1.00 98.44 178 ASN A N 1
ATOM 1311 C CA . ASN A 1 178 ? -6.028 10.968 -12.746 1.00 98.44 178 ASN A CA 1
ATOM 1312 C C . ASN A 1 178 ? -4.667 11.614 -12.470 1.00 98.44 178 ASN A C 1
ATOM 1314 O O . ASN A 1 178 ? -4.009 12.035 -13.419 1.00 98.44 178 ASN A O 1
ATOM 1318 N N . SER A 1 179 ? -4.184 11.626 -11.222 1.00 98.12 179 SER A N 1
ATOM 1319 C CA . SER A 1 179 ? -2.835 12.122 -10.917 1.00 98.12 179 SER A CA 1
ATOM 1320 C C . SER A 1 179 ? -1.735 11.354 -11.655 1.00 98.12 179 SER A C 1
ATOM 1322 O O . SER A 1 179 ? -0.728 11.951 -12.019 1.00 98.12 179 SER A O 1
ATOM 1324 N N . PHE A 1 180 ? -1.937 10.061 -11.928 1.00 98.50 180 PHE A N 1
ATOM 1325 C CA . PHE A 1 180 ? -1.057 9.268 -12.786 1.00 98.50 180 PHE A CA 1
ATOM 1326 C C . PHE A 1 180 ? -1.394 9.468 -14.270 1.00 98.50 180 PHE A C 1
ATOM 1328 O O . PHE A 1 180 ? -0.521 9.773 -15.080 1.00 98.50 180 PHE A O 1
ATOM 1335 N N . LYS A 1 181 ? -2.674 9.322 -14.644 1.00 98.12 181 LYS A N 1
ATOM 1336 C CA . LYS A 1 181 ? -3.098 9.326 -16.055 1.00 98.12 181 LYS A CA 1
ATOM 1337 C C . LYS A 1 181 ? -2.810 10.628 -16.794 1.00 98.12 181 LYS A C 1
ATOM 1339 O O . LYS A 1 181 ? -2.499 10.572 -17.978 1.00 98.12 181 LYS A O 1
ATOM 1344 N N . ASN A 1 182 ? -2.866 11.769 -16.111 1.00 97.94 182 ASN A N 1
ATOM 1345 C CA . ASN A 1 182 ? -2.577 13.075 -16.709 1.00 97.94 182 ASN A CA 1
ATOM 1346 C C . ASN A 1 182 ? -1.139 13.191 -17.248 1.00 97.94 182 ASN A C 1
ATOM 1348 O O . ASN A 1 182 ? -0.873 14.058 -18.074 1.00 97.94 182 ASN A O 1
ATOM 1352 N N . TRP A 1 183 ? -0.228 12.325 -16.794 1.00 98.12 183 TRP A N 1
ATOM 1353 C CA . TRP A 1 183 ? 1.188 12.314 -17.170 1.00 98.12 183 TRP A CA 1
ATOM 1354 C C . TRP A 1 183 ? 1.616 11.008 -17.851 1.00 98.12 183 TRP A C 1
ATOM 1356 O O . TRP A 1 183 ? 2.805 10.790 -18.075 1.00 98.12 183 TRP A O 1
ATOM 1366 N N . TYR A 1 184 ? 0.667 10.118 -18.151 1.00 97.75 184 TYR A N 1
ATOM 1367 C CA . TYR A 1 184 ? 0.957 8.810 -18.726 1.00 97.75 184 TYR A CA 1
ATOM 1368 C C . TYR A 1 184 ? 1.354 8.926 -20.202 1.00 97.75 184 TYR A C 1
ATOM 1370 O O . TYR A 1 184 ? 0.594 9.442 -21.019 1.00 97.75 184 TYR A O 1
ATOM 1378 N N . ASP A 1 185 ? 2.524 8.388 -20.548 1.00 96.50 185 ASP A N 1
ATOM 1379 C CA . ASP A 1 185 ? 3.100 8.444 -21.898 1.00 96.50 185 ASP A CA 1
ATOM 1380 C C . ASP A 1 185 ? 3.226 7.066 -22.577 1.00 96.50 185 ASP A C 1
ATOM 1382 O O . ASP A 1 185 ? 3.858 6.934 -23.625 1.00 96.50 185 ASP A O 1
ATOM 1386 N N . GLY A 1 186 ? 2.623 6.027 -21.988 1.00 96.88 186 GLY A N 1
ATOM 1387 C CA . GLY A 1 186 ? 2.702 4.645 -22.470 1.00 96.88 186 GLY A CA 1
ATOM 1388 C C . GLY A 1 186 ? 3.595 3.723 -21.631 1.00 96.88 186 GLY A C 1
ATOM 1389 O O . GLY A 1 186 ? 3.554 2.508 -21.838 1.00 96.88 186 GLY A O 1
ATOM 1390 N N . TYR A 1 187 ? 4.355 4.256 -20.668 1.00 98.06 187 TYR A N 1
ATOM 1391 C CA . TYR A 1 187 ? 5.137 3.474 -19.702 1.00 98.06 187 TYR A CA 1
ATOM 1392 C C . TYR A 1 187 ? 4.560 3.544 -18.288 1.00 98.06 187 TYR A C 1
ATOM 1394 O O . TYR A 1 187 ? 4.020 4.561 -17.860 1.00 98.06 187 TYR A O 1
ATOM 1402 N N . GLY A 1 188 ? 4.713 2.457 -17.534 1.00 97.94 188 GLY A N 1
ATOM 1403 C CA . GLY A 1 188 ? 4.122 2.338 -16.208 1.00 97.94 188 GLY A CA 1
ATOM 1404 C C . GLY A 1 188 ? 2.644 1.962 -16.246 1.00 97.94 188 GLY A C 1
ATOM 1405 O O . GLY A 1 188 ? 2.059 1.713 -17.303 1.00 97.94 188 GLY A O 1
ATOM 1406 N N . THR A 1 189 ? 2.028 1.891 -15.069 1.00 98.06 189 THR A N 1
ATOM 1407 C CA . THR A 1 189 ? 0.579 1.705 -14.941 1.00 98.06 189 THR A CA 1
ATOM 1408 C C . THR A 1 189 ? 0.092 2.102 -13.550 1.00 98.06 189 THR A C 1
ATOM 1410 O O . THR A 1 189 ? 0.863 2.088 -12.586 1.00 98.06 189 THR A O 1
ATOM 1413 N N . VAL A 1 190 ? -1.199 2.417 -13.443 1.00 98.25 190 VAL A N 1
ATOM 1414 C CA . VAL A 1 190 ? -1.890 2.569 -12.162 1.00 98.25 190 VAL A CA 1
ATOM 1415 C C . VAL A 1 190 ? -2.695 1.305 -11.868 1.00 98.25 190 VAL A C 1
ATOM 1417 O O . VAL A 1 190 ? -3.438 0.821 -12.721 1.00 98.25 190 VAL A O 1
ATOM 1420 N N . VAL A 1 191 ? -2.530 0.769 -10.662 1.00 98.56 191 VAL A N 1
ATOM 1421 C CA . VAL A 1 191 ? -3.157 -0.470 -10.193 1.00 98.56 191 VAL A CA 1
ATOM 1422 C C . VAL A 1 191 ? -4.182 -0.144 -9.118 1.00 98.56 191 VAL A C 1
ATOM 1424 O O . VAL A 1 191 ? -3.882 0.620 -8.202 1.00 98.56 191 VAL A O 1
ATOM 1427 N N . VAL A 1 192 ? -5.370 -0.748 -9.185 1.00 98.56 192 VAL A N 1
ATOM 1428 C CA . VAL A 1 192 ? -6.373 -0.647 -8.110 1.00 98.56 192 VAL A CA 1
ATOM 1429 C C . VAL A 1 192 ? -6.442 -1.953 -7.328 1.00 98.56 192 VAL A C 1
ATOM 1431 O O . VAL A 1 192 ? -6.897 -2.985 -7.828 1.00 98.56 192 VAL A O 1
ATOM 1434 N N . GLN A 1 193 ? -5.973 -1.894 -6.083 1.00 97.81 193 GLN A N 1
ATOM 1435 C CA . GLN A 1 193 ? -6.013 -2.998 -5.133 1.00 97.81 193 GLN A CA 1
ATOM 1436 C C . GLN A 1 193 ? -7.376 -3.053 -4.436 1.00 97.81 193 GLN A C 1
ATOM 1438 O O . GLN A 1 193 ? -7.885 -2.021 -4.005 1.00 97.81 193 GLN A O 1
ATOM 1443 N N . ALA A 1 194 ? -7.940 -4.250 -4.279 1.00 96.06 194 ALA A N 1
ATOM 1444 C CA . ALA A 1 194 ? -9.176 -4.458 -3.529 1.00 96.06 194 ALA A CA 1
ATOM 1445 C C . ALA A 1 194 ? -9.027 -5.550 -2.471 1.00 96.06 194 ALA A C 1
ATOM 1447 O O . ALA A 1 194 ? -8.484 -6.627 -2.731 1.00 96.06 194 ALA A O 1
ATOM 1448 N N . ASN A 1 195 ? -9.559 -5.263 -1.284 1.00 94.00 195 ASN A N 1
ATOM 1449 C CA . ASN A 1 195 ? -9.813 -6.251 -0.242 1.00 94.00 195 ASN A CA 1
ATOM 1450 C C . ASN A 1 195 ? -11.267 -6.765 -0.304 1.00 94.00 195 ASN A C 1
ATOM 1452 O O . ASN A 1 195 ? -12.003 -6.501 -1.258 1.00 94.00 195 ASN A O 1
ATOM 1456 N N . VAL A 1 196 ? -11.701 -7.485 0.736 1.00 93.00 196 VAL A N 1
ATOM 1457 C CA . VAL A 1 196 ? -13.073 -8.010 0.860 1.00 93.00 196 VAL A CA 1
ATOM 1458 C C . VAL A 1 196 ? -14.136 -6.909 0.770 1.00 93.00 196 VAL A C 1
ATOM 1460 O O . VAL A 1 196 ? -15.152 -7.090 0.101 1.00 93.00 196 VAL A O 1
ATOM 1463 N N . GLU A 1 197 ? -13.918 -5.773 1.430 1.00 93.69 197 GLU A N 1
ATOM 1464 C CA . GLU A 1 197 ? -14.887 -4.674 1.479 1.00 93.69 197 GLU A CA 1
ATOM 1465 C C . GLU A 1 197 ? -14.960 -3.947 0.131 1.00 93.69 197 GLU A C 1
ATOM 1467 O O . GLU A 1 197 ? -16.047 -3.714 -0.391 1.00 93.69 197 GLU A O 1
ATOM 1472 N N . ASP A 1 198 ? -13.808 -3.685 -0.490 1.00 96.00 198 ASP A N 1
ATOM 1473 C CA . ASP A 1 198 ? -13.724 -3.091 -1.827 1.00 96.00 198 ASP A CA 1
ATOM 1474 C C . ASP A 1 198 ? -14.364 -3.994 -2.895 1.00 96.00 198 ASP A C 1
ATOM 1476 O O . ASP A 1 198 ? -15.049 -3.511 -3.797 1.00 96.00 198 ASP A O 1
ATOM 1480 N N . THR A 1 199 ? -14.183 -5.315 -2.771 1.00 95.31 199 THR A N 1
ATOM 1481 C CA . THR A 1 199 ? -14.794 -6.309 -3.668 1.00 95.31 199 THR A CA 1
ATOM 1482 C C . THR A 1 199 ? -16.316 -6.284 -3.548 1.00 95.31 199 THR A C 1
ATOM 1484 O O . THR A 1 199 ? -17.013 -6.223 -4.559 1.00 95.31 199 THR A O 1
ATOM 1487 N N . ARG A 1 200 ? -16.852 -6.255 -2.319 1.00 94.88 200 ARG A N 1
ATOM 1488 C CA . ARG A 1 200 ? -18.302 -6.133 -2.076 1.00 94.88 200 ARG A CA 1
ATOM 1489 C C . ARG A 1 200 ? -18.875 -4.850 -2.665 1.00 94.88 200 ARG A C 1
ATOM 1491 O O . ARG A 1 200 ? -19.978 -4.872 -3.200 1.00 94.88 200 ARG A O 1
ATOM 1498 N N . LEU A 1 201 ? -18.102 -3.769 -2.601 1.00 96.50 201 LEU A N 1
ATOM 1499 C CA . LEU A 1 201 ? -18.468 -2.464 -3.137 1.00 96.50 201 LEU A CA 1
ATOM 1500 C C . LEU A 1 201 ? -18.266 -2.327 -4.656 1.00 96.50 201 LEU A C 1
ATOM 1502 O O . LEU A 1 201 ? -18.645 -1.307 -5.232 1.00 96.50 201 LEU A O 1
ATOM 1506 N N . GLY A 1 202 ? -17.697 -3.331 -5.330 1.00 97.06 202 GLY A N 1
ATOM 1507 C CA . GLY A 1 202 ? -17.416 -3.271 -6.765 1.00 97.06 202 GLY A CA 1
ATOM 1508 C C . GLY A 1 202 ? -16.391 -2.212 -7.155 1.00 97.06 202 GLY A C 1
ATOM 1509 O O . GLY A 1 202 ? -16.519 -1.603 -8.214 1.00 97.06 202 GLY A O 1
ATOM 1510 N N . VAL A 1 203 ? -15.412 -1.935 -6.291 1.00 98.06 203 VAL A N 1
ATOM 1511 C CA . VAL A 1 203 ? -14.432 -0.858 -6.507 1.00 98.06 203 VAL A CA 1
ATOM 1512 C C . VAL A 1 203 ? -13.592 -1.094 -7.763 1.00 98.06 203 VAL A C 1
ATOM 1514 O O . VAL A 1 203 ? -13.328 -0.149 -8.503 1.00 98.06 203 VAL A O 1
ATOM 1517 N N . GLN A 1 204 ? -13.182 -2.339 -8.021 1.00 98.31 204 GLN A N 1
ATOM 1518 C CA . GLN A 1 204 ? -12.397 -2.678 -9.212 1.00 98.31 204 GLN A CA 1
ATOM 1519 C C . GLN A 1 204 ? -13.232 -2.522 -10.480 1.00 98.31 204 GLN A C 1
ATOM 1521 O O . GLN A 1 204 ? -12.760 -1.948 -11.452 1.00 98.31 204 GLN A O 1
ATOM 1526 N N . GLU A 1 205 ? -14.482 -2.971 -10.456 1.00 97.94 205 GLU A N 1
ATOM 1527 C CA . GLU A 1 205 ? -15.434 -2.825 -11.552 1.00 97.94 205 GLU A CA 1
ATOM 1528 C C . GLU A 1 205 ? -15.671 -1.346 -11.865 1.00 97.94 205 GLU A C 1
ATOM 1530 O O . GLU A 1 205 ? -15.513 -0.934 -13.009 1.00 97.94 205 GLU A O 1
ATOM 1535 N N . TYR A 1 206 ? -15.926 -0.523 -10.845 1.00 98.25 206 TYR A N 1
ATOM 1536 C CA . TYR A 1 206 ? -16.011 0.930 -10.992 1.00 98.25 206 TYR A CA 1
ATOM 1537 C C . TYR A 1 206 ? -14.733 1.523 -11.611 1.00 98.25 206 TYR A C 1
ATOM 1539 O O . TYR A 1 206 ? -14.802 2.282 -12.580 1.00 98.25 206 TYR A O 1
ATOM 1547 N N . ALA A 1 207 ? -13.557 1.161 -11.094 1.00 98.31 207 ALA A N 1
ATOM 1548 C CA . ALA A 1 207 ? -12.287 1.684 -11.587 1.00 98.31 207 ALA A CA 1
ATOM 1549 C C . ALA A 1 207 ? -12.005 1.288 -13.048 1.00 98.31 207 ALA A C 1
ATOM 1551 O O . ALA A 1 207 ? -11.507 2.107 -13.821 1.00 98.31 207 ALA A O 1
ATOM 1552 N N . MET A 1 208 ? -12.340 0.061 -13.450 1.00 98.00 208 MET A N 1
ATOM 1553 C CA . MET A 1 208 ? -12.186 -0.401 -14.830 1.00 98.00 208 MET A CA 1
ATOM 1554 C C . MET A 1 208 ? -13.205 0.273 -15.756 1.00 98.00 208 MET A C 1
ATOM 1556 O O . MET A 1 208 ? -12.824 0.907 -16.737 1.00 98.00 208 MET A O 1
ATOM 1560 N N . GLU A 1 209 ? -14.494 0.192 -15.421 1.00 96.62 209 GLU A N 1
ATOM 1561 C CA . GLU A 1 209 ? -15.592 0.613 -16.298 1.00 96.62 209 GLU A CA 1
ATOM 1562 C C . GLU A 1 209 ? -15.720 2.139 -16.412 1.00 96.62 209 GLU A C 1
ATOM 1564 O O . GLU A 1 209 ? -16.093 2.648 -17.469 1.00 96.62 209 GLU A O 1
ATOM 1569 N N . LYS A 1 210 ? -15.449 2.883 -15.331 1.00 97.44 210 LYS A N 1
ATOM 1570 C CA . LYS A 1 210 ? -15.640 4.346 -15.285 1.00 97.44 210 LYS A CA 1
ATOM 1571 C C . LYS A 1 210 ? -14.341 5.121 -15.371 1.00 97.44 210 LYS A C 1
ATOM 1573 O O . LYS A 1 210 ? -14.317 6.193 -15.968 1.00 97.44 210 LYS A O 1
ATOM 1578 N N . LEU A 1 211 ? -13.273 4.591 -14.778 1.00 97.81 211 LEU A N 1
ATOM 1579 C CA . LEU A 1 211 ? -11.991 5.289 -14.695 1.00 97.81 211 LEU A CA 1
ATOM 1580 C C . LEU A 1 211 ? -10.949 4.716 -15.653 1.00 97.81 211 LEU A C 1
ATOM 1582 O O . LEU A 1 211 ? -9.846 5.252 -15.714 1.00 97.81 211 LEU A O 1
ATOM 1586 N N . GLY A 1 212 ? -11.276 3.676 -16.431 1.00 96.69 212 GLY A N 1
ATOM 1587 C CA . GLY A 1 212 ? -10.420 3.092 -17.466 1.00 96.69 212 GLY A CA 1
ATOM 1588 C C . GLY A 1 212 ? -9.131 2.480 -16.919 1.00 96.69 212 GLY A C 1
ATOM 1589 O O . GLY A 1 212 ? -8.070 2.652 -17.521 1.00 96.69 212 GLY A O 1
ATOM 1590 N N . VAL A 1 213 ? -9.173 1.897 -15.723 1.00 97.88 213 VAL A N 1
ATOM 1591 C CA . VAL A 1 213 ? -8.036 1.171 -15.147 1.00 97.88 213 VAL A CA 1
ATOM 1592 C C . VAL A 1 213 ? -7.912 -0.190 -15.828 1.00 97.88 213 VAL A C 1
ATOM 1594 O O . VAL A 1 213 ? -8.868 -0.949 -15.872 1.00 97.88 213 VAL A O 1
ATOM 1597 N N . ASP A 1 214 ? -6.725 -0.511 -16.337 1.00 96.00 214 ASP A N 1
ATOM 1598 C CA . ASP A 1 214 ? -6.457 -1.784 -17.022 1.00 96.00 214 ASP A CA 1
ATOM 1599 C C . ASP A 1 214 ? -5.906 -2.871 -16.077 1.00 96.00 214 ASP A C 1
ATOM 1601 O O . ASP A 1 214 ? -5.917 -4.061 -16.415 1.00 96.00 214 ASP A O 1
ATOM 1605 N N . VAL A 1 215 ? -5.379 -2.466 -14.915 1.00 98.12 215 VAL A N 1
ATOM 1606 C CA . VAL A 1 215 ? -4.668 -3.338 -13.974 1.00 98.12 215 VAL A CA 1
ATOM 1607 C C . VAL A 1 215 ? -5.304 -3.273 -12.595 1.00 98.12 215 VAL A C 1
ATOM 1609 O O . VAL A 1 215 ? -5.424 -2.210 -11.989 1.00 98.12 215 VAL A O 1
ATOM 1612 N N . VAL A 1 216 ? -5.675 -4.432 -12.071 1.00 98.31 216 VAL A N 1
ATOM 1613 C CA . VAL A 1 216 ? -6.274 -4.563 -10.742 1.00 98.31 216 VAL A CA 1
ATOM 1614 C C . VAL A 1 216 ? -5.483 -5.558 -9.907 1.00 98.31 216 VAL A C 1
ATOM 1616 O O . VAL A 1 216 ? -4.810 -6.433 -10.444 1.00 98.31 216 VAL A O 1
ATOM 1619 N N . GLU A 1 217 ? -5.543 -5.429 -8.588 1.00 97.88 217 GLU A N 1
ATOM 1620 C CA . GLU A 1 217 ? -4.825 -6.312 -7.670 1.00 97.88 217 GLU A CA 1
ATOM 1621 C C . GLU A 1 217 ? -5.762 -6.889 -6.611 1.00 97.88 217 GLU A C 1
ATOM 1623 O O . GLU A 1 217 ? -6.534 -6.169 -5.974 1.00 97.88 217 GLU A O 1
ATOM 1628 N N . LEU A 1 218 ? -5.690 -8.203 -6.424 1.00 95.75 218 LEU A N 1
ATOM 1629 C CA . LEU A 1 218 ? -6.370 -8.909 -5.347 1.00 95.75 218 LEU A CA 1
ATOM 1630 C C . LEU A 1 218 ? -5.460 -8.918 -4.120 1.00 95.75 218 LEU A C 1
ATOM 1632 O O . LEU A 1 218 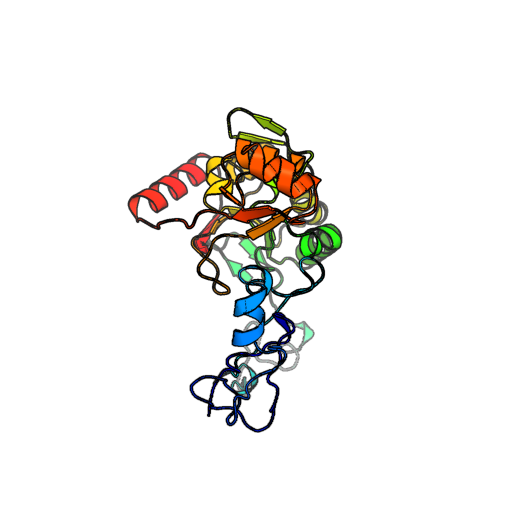? -4.338 -9.419 -4.187 1.00 95.75 218 LEU A O 1
ATOM 1636 N N . LYS A 1 219 ? -5.946 -8.366 -3.005 1.00 92.50 219 LYS A N 1
ATOM 1637 C CA . LYS A 1 219 ? -5.220 -8.351 -1.733 1.00 92.50 219 LYS A CA 1
ATOM 1638 C C . LYS A 1 219 ? -5.654 -9.531 -0.867 1.00 92.50 219 LYS A C 1
ATOM 1640 O O . LYS A 1 219 ? -6.742 -9.505 -0.293 1.00 92.50 219 LYS A O 1
ATOM 1645 N N . TRP A 1 220 ? -4.797 -10.536 -0.737 1.00 89.50 220 TRP A N 1
ATOM 1646 C CA . TRP A 1 220 ? -4.959 -11.638 0.214 1.00 89.50 220 TRP A CA 1
ATOM 1647 C C . TRP A 1 220 ? -4.479 -11.254 1.608 1.00 89.50 220 TRP A C 1
ATOM 1649 O O . TRP A 1 220 ? -5.086 -11.646 2.602 1.00 89.50 220 TRP A O 1
ATOM 1659 N N . GLY A 1 221 ? -3.429 -10.439 1.693 1.00 85.56 221 GLY A N 1
ATOM 1660 C CA . GLY A 1 221 ? -2.882 -10.040 2.980 1.00 85.56 221 GLY A CA 1
ATOM 1661 C C . GLY A 1 221 ? -1.957 -8.835 2.919 1.00 85.56 221 GLY A C 1
ATOM 1662 O O . GLY A 1 221 ? -1.867 -8.104 1.931 1.00 85.56 221 GLY A O 1
ATOM 1663 N N . GLN A 1 222 ? -1.286 -8.586 4.039 1.00 82.12 222 GLN A N 1
ATOM 1664 C CA . GLN A 1 222 ? -0.172 -7.652 4.102 1.00 82.12 222 GLN A CA 1
ATOM 1665 C C . GLN A 1 222 ? 0.862 -8.153 5.107 1.00 82.12 222 GLN A C 1
ATOM 1667 O O . GLN A 1 222 ? 0.527 -8.432 6.249 1.00 82.12 222 GLN A O 1
ATOM 1672 N N . GLY A 1 223 ? 2.139 -8.186 4.723 1.00 81.25 223 GLY A N 1
ATOM 1673 C CA . GLY A 1 223 ? 3.197 -8.707 5.602 1.00 81.25 223 GLY A CA 1
ATOM 1674 C C . GLY A 1 223 ? 3.408 -7.920 6.903 1.00 81.25 223 GLY A C 1
ATOM 1675 O O . GLY A 1 223 ? 4.078 -8.396 7.811 1.00 81.25 223 GLY A O 1
ATOM 1676 N N . ALA A 1 224 ? 2.845 -6.713 7.017 1.00 77.12 224 ALA A N 1
ATOM 1677 C CA . ALA A 1 224 ? 2.928 -5.918 8.238 1.00 77.12 224 ALA A CA 1
ATOM 1678 C C . ALA A 1 224 ? 2.016 -6.435 9.364 1.00 77.12 224 ALA A C 1
ATOM 1680 O O . ALA A 1 224 ? 2.324 -6.201 10.531 1.00 77.12 224 ALA A O 1
ATOM 1681 N N . LYS A 1 225 ? 0.876 -7.060 9.029 1.00 73.56 225 LYS A N 1
ATOM 1682 C CA . LYS A 1 225 ? -0.111 -7.528 10.012 1.00 73.56 225 LYS A CA 1
ATOM 1683 C C . LYS A 1 225 ? -1.091 -8.532 9.400 1.00 73.56 225 LYS A C 1
ATOM 1685 O O . LYS A 1 225 ? -1.591 -8.308 8.300 1.00 73.56 225 LYS A O 1
ATOM 1690 N N . ASP A 1 226 ? -1.467 -9.533 10.188 1.00 75.75 226 ASP A N 1
ATOM 1691 C CA . ASP A 1 226 ? -2.454 -10.561 9.820 1.00 75.75 226 ASP A CA 1
ATOM 1692 C C . ASP A 1 226 ? -3.889 -10.137 10.181 1.00 75.75 226 ASP A C 1
ATOM 1694 O O . ASP A 1 226 ? -4.685 -10.912 10.702 1.00 75.75 226 ASP A O 1
ATOM 1698 N N . ILE A 1 227 ? -4.216 -8.865 9.939 1.00 75.44 227 ILE A N 1
ATOM 1699 C CA . ILE A 1 227 ? -5.549 -8.276 10.136 1.00 75.44 227 ILE A CA 1
ATOM 1700 C C . ILE A 1 227 ? -5.890 -7.384 8.941 1.00 75.44 227 ILE A C 1
ATOM 1702 O O . ILE A 1 227 ? -5.004 -6.900 8.229 1.00 75.44 227 ILE A O 1
ATOM 1706 N N . GLY A 1 228 ? -7.181 -7.132 8.717 1.00 74.69 228 GLY A N 1
ATOM 1707 C CA . GLY A 1 228 ? -7.618 -6.212 7.670 1.00 74.69 228 GLY A CA 1
ATOM 1708 C C . GLY A 1 228 ? -7.144 -4.772 7.911 1.00 74.69 228 GLY A C 1
ATOM 1709 O O . GLY A 1 228 ? -6.622 -4.415 8.973 1.00 74.69 228 GLY A O 1
ATOM 1710 N N . GLY A 1 229 ? -7.336 -3.895 6.923 1.00 71.88 229 GLY A N 1
ATOM 1711 C CA . GLY A 1 229 ? -7.096 -2.464 7.120 1.00 71.88 229 GLY A CA 1
ATOM 1712 C C . GLY A 1 229 ? -7.891 -1.946 8.313 1.00 71.88 229 GLY A C 1
ATOM 1713 O O . GLY A 1 229 ? -9.014 -2.410 8.531 1.00 71.88 229 GLY A O 1
ATOM 1714 N N . GLU A 1 230 ? -7.362 -0.959 9.035 1.00 77.25 230 GLU A N 1
ATOM 1715 C CA . GLU A 1 230 ? -7.992 -0.363 10.224 1.00 77.25 230 GLU A CA 1
ATOM 1716 C C . GLU A 1 230 ? -7.843 1.151 10.207 1.00 77.25 230 GLU A C 1
ATOM 1718 O O . GLU A 1 230 ? -6.792 1.663 9.819 1.00 77.25 230 GLU A O 1
ATOM 1723 N N . VAL A 1 231 ? -8.899 1.872 10.586 1.00 81.75 231 VAL A N 1
ATOM 1724 C CA . VAL A 1 231 ? -8.859 3.337 10.678 1.00 81.75 231 VAL A CA 1
ATOM 1725 C C . VAL A 1 231 ? -9.625 3.813 11.903 1.00 81.75 231 VAL A C 1
ATOM 1727 O O . VAL A 1 231 ? -10.725 3.332 12.170 1.00 81.75 231 VAL A O 1
ATOM 1730 N N . LYS A 1 232 ? -9.064 4.807 12.598 1.00 85.62 232 LYS A N 1
ATOM 1731 C CA . LYS A 1 232 ? -9.745 5.533 13.670 1.00 85.62 232 LYS A CA 1
ATOM 1732 C C . LYS A 1 232 ? -10.660 6.626 13.117 1.00 85.62 232 LYS A C 1
ATOM 1734 O O . LYS A 1 232 ? -10.253 7.424 12.270 1.00 85.62 232 LYS A O 1
ATOM 1739 N N . LEU A 1 233 ? -11.890 6.679 13.613 1.00 89.62 233 LEU A N 1
ATOM 1740 C CA . LEU A 1 233 ? -12.940 7.599 13.193 1.00 89.62 233 LEU A CA 1
ATOM 1741 C C . LEU A 1 233 ? -13.315 8.525 14.350 1.00 89.62 233 LEU A C 1
ATOM 1743 O O . LEU A 1 233 ? -13.811 8.083 15.380 1.00 89.62 233 LEU A O 1
ATOM 1747 N N . LYS A 1 234 ? -13.136 9.830 14.156 1.00 90.56 234 LYS A N 1
ATOM 1748 C CA . LYS A 1 234 ? -13.437 10.860 15.169 1.00 90.56 234 LYS A CA 1
ATOM 1749 C C . LYS A 1 234 ? -14.882 11.370 15.133 1.00 90.56 234 LYS A C 1
ATOM 1751 O O . LYS A 1 234 ? -15.223 12.287 15.865 1.00 90.56 234 LYS A O 1
ATOM 1756 N N . SER A 1 235 ? -15.714 10.830 14.243 1.00 93.75 235 SER A N 1
ATOM 1757 C CA . SER A 1 235 ? -17.089 11.284 14.019 1.00 93.75 235 SER A CA 1
ATOM 1758 C C . SER A 1 235 ? -18.048 10.104 14.097 1.00 93.75 235 SER A C 1
ATOM 1760 O O . SER A 1 235 ? -17.866 9.111 13.386 1.00 93.75 235 SER A O 1
ATOM 1762 N N . LEU A 1 236 ? -19.082 10.251 14.929 1.00 94.88 236 LEU A N 1
ATOM 1763 C CA . LEU A 1 236 ? -20.190 9.306 15.029 1.00 94.88 236 LEU A CA 1
ATOM 1764 C C . LEU A 1 236 ? -20.924 9.164 13.690 1.00 94.88 236 LEU A C 1
ATOM 1766 O O . LEU A 1 236 ? -21.197 8.051 13.257 1.00 94.88 236 LEU A O 1
ATOM 1770 N N . GLU A 1 237 ? -21.182 10.273 12.999 1.00 94.75 237 GLU A N 1
ATOM 1771 C CA . GLU A 1 237 ? -21.853 10.269 11.696 1.00 94.75 237 GLU A CA 1
ATOM 1772 C C . GLU A 1 237 ? -21.075 9.427 10.675 1.00 94.75 237 GLU A C 1
ATOM 1774 O O . GLU A 1 237 ? -21.636 8.558 10.003 1.00 94.75 237 GLU A O 1
ATOM 1779 N N . LYS A 1 238 ? -19.749 9.613 10.610 1.00 93.00 238 LYS A N 1
ATOM 1780 C CA . LYS A 1 238 ? -18.888 8.819 9.725 1.00 93.00 238 LYS A CA 1
ATOM 1781 C C . LYS A 1 238 ? -18.863 7.343 10.132 1.00 93.00 238 LYS A C 1
ATOM 1783 O O . LYS A 1 238 ? -18.895 6.478 9.257 1.00 93.00 238 LYS A O 1
ATOM 1788 N N . ALA A 1 239 ? -18.826 7.054 11.432 1.00 94.94 239 ALA A N 1
ATOM 1789 C CA . ALA A 1 239 ? -18.893 5.694 11.963 1.00 94.94 239 ALA A CA 1
ATOM 1790 C C . ALA A 1 239 ? -20.208 4.997 11.569 1.00 94.94 239 ALA A C 1
ATOM 1792 O O . ALA A 1 239 ? -20.182 3.888 11.038 1.00 94.94 239 ALA A O 1
ATOM 1793 N N . GLN A 1 240 ? -21.348 5.673 11.724 1.00 95.75 240 GLN A N 1
ATOM 1794 C CA . GLN A 1 240 ? -22.663 5.168 11.320 1.00 95.75 240 GLN A CA 1
ATOM 1795 C C . GLN A 1 240 ? -22.776 4.979 9.806 1.00 95.75 240 GLN A C 1
ATOM 1797 O O . GLN A 1 240 ? -23.329 3.976 9.357 1.00 95.75 240 GLN A O 1
ATOM 1802 N N . ARG A 1 241 ? -22.236 5.908 9.005 1.00 93.69 241 ARG A N 1
ATOM 1803 C CA . ARG A 1 241 ? -22.207 5.786 7.540 1.00 93.69 241 ARG A CA 1
ATOM 1804 C C . ARG A 1 241 ? -21.465 4.525 7.103 1.00 93.69 241 ARG A C 1
ATOM 1806 O O . ARG A 1 241 ? -21.998 3.757 6.311 1.00 93.69 241 ARG A O 1
ATOM 1813 N N . LEU A 1 242 ? -20.268 4.298 7.642 1.00 92.19 242 LEU A N 1
ATOM 1814 C CA . LEU A 1 242 ? -19.459 3.119 7.318 1.00 92.19 242 LEU A CA 1
ATOM 1815 C C . LEU A 1 242 ? -20.097 1.820 7.827 1.00 92.19 242 LEU A C 1
ATOM 1817 O O . LEU A 1 242 ? -20.062 0.801 7.144 1.00 92.19 242 LEU A O 1
ATOM 1821 N N . TYR A 1 243 ? -20.737 1.853 8.995 1.00 93.69 243 TYR A N 1
ATOM 1822 C CA . TYR A 1 243 ? -21.493 0.706 9.495 1.00 93.69 243 TYR A CA 1
ATOM 1823 C C . TYR A 1 243 ? -22.644 0.331 8.548 1.00 93.69 243 TYR A C 1
ATOM 1825 O O . TYR A 1 243 ? -22.809 -0.837 8.201 1.00 93.69 243 TYR A O 1
ATOM 1833 N N . LYS A 1 244 ? -23.389 1.325 8.040 1.00 90.50 244 LYS A N 1
ATOM 1834 C CA . LYS A 1 244 ? -24.464 1.116 7.052 1.00 90.50 244 LYS A CA 1
ATOM 1835 C C . LYS A 1 244 ? -23.962 0.542 5.725 1.00 90.50 244 LYS A C 1
ATOM 1837 O O . LYS A 1 244 ? -24.707 -0.184 5.076 1.00 90.50 244 LYS A O 1
ATOM 1842 N N . THR A 1 245 ? -22.719 0.823 5.326 1.00 86.00 245 THR A N 1
ATOM 1843 C CA . THR A 1 245 ? -22.106 0.215 4.131 1.00 86.00 245 THR A CA 1
ATOM 1844 C C . THR A 1 245 ? -21.546 -1.192 4.383 1.00 86.00 245 THR A C 1
ATOM 1846 O O . THR A 1 245 ? -20.961 -1.784 3.481 1.00 86.00 245 THR A O 1
ATOM 1849 N N . GLY A 1 246 ? -21.753 -1.760 5.578 1.00 88.75 246 GLY A N 1
ATOM 1850 C CA . GLY A 1 246 ? -21.417 -3.147 5.909 1.00 88.75 246 GLY A CA 1
ATOM 1851 C C . GLY A 1 246 ? -20.044 -3.344 6.556 1.00 88.75 246 GLY A C 1
ATOM 1852 O O . GLY A 1 246 ? -19.651 -4.494 6.807 1.00 88.75 246 GLY A O 1
ATOM 1853 N N . TYR A 1 247 ? -19.317 -2.261 6.856 1.00 91.44 247 TYR A N 1
ATOM 1854 C CA . TYR A 1 247 ? -18.059 -2.346 7.596 1.00 91.44 247 TYR A CA 1
ATOM 1855 C C . TYR A 1 247 ? -18.280 -2.756 9.050 1.00 91.44 247 TYR A C 1
ATOM 1857 O O . TYR A 1 247 ? -19.309 -2.473 9.662 1.00 91.44 247 TYR A O 1
ATOM 1865 N N . ILE A 1 248 ? -17.255 -3.380 9.624 1.00 92.88 248 ILE A N 1
ATOM 1866 C CA . ILE A 1 248 ? -17.193 -3.631 11.060 1.00 92.88 248 ILE A CA 1
ATOM 1867 C C . ILE A 1 248 ? -16.751 -2.330 11.725 1.00 92.88 248 ILE A C 1
ATOM 1869 O O . ILE A 1 248 ? -15.643 -1.853 11.468 1.00 92.88 248 ILE A O 1
ATOM 1873 N N . VAL A 1 249 ? -17.620 -1.755 12.555 1.00 95.19 249 VAL A N 1
ATOM 1874 C CA . VAL A 1 249 ? -17.332 -0.541 13.323 1.00 95.19 249 VAL A CA 1
ATOM 1875 C C . VAL A 1 249 ? -17.536 -0.825 14.802 1.00 95.19 249 VAL A C 1
ATOM 1877 O O . VAL A 1 249 ? -18.595 -1.313 15.198 1.00 95.19 249 VAL A O 1
ATOM 1880 N N . LEU A 1 250 ? -16.505 -0.542 15.594 1.00 93.00 250 LEU A N 1
ATOM 1881 C CA . LEU A 1 250 ? -16.456 -0.790 17.027 1.00 93.00 250 LEU A CA 1
ATOM 1882 C C . LEU A 1 250 ? -16.093 0.498 17.782 1.00 93.00 250 LEU A C 1
ATOM 1884 O O . LEU A 1 250 ? -15.232 1.245 17.328 1.00 93.00 250 LEU A O 1
ATOM 1888 N N . PRO A 1 251 ? -16.702 0.770 18.943 1.00 92.94 251 PRO A N 1
ATOM 1889 C CA . PRO A 1 251 ? -17.926 0.144 19.450 1.00 92.94 251 PRO A CA 1
ATOM 1890 C C . PRO A 1 251 ? -19.118 0.345 18.488 1.00 92.94 251 PRO A C 1
ATOM 1892 O O . PRO A 1 251 ? -19.027 1.151 17.564 1.00 92.94 251 PRO A O 1
ATOM 1895 N N . ASN A 1 252 ? -20.222 -0.395 18.657 1.00 95.75 252 ASN A N 1
ATOM 1896 C CA . ASN A 1 252 ? -21.347 -0.341 17.711 1.00 95.75 252 ASN A CA 1
ATOM 1897 C C . ASN A 1 252 ? -21.920 1.093 17.607 1.00 95.75 252 ASN A C 1
ATOM 1899 O O . ASN A 1 252 ? -22.521 1.569 18.571 1.00 95.75 252 ASN A O 1
ATOM 1903 N N . PRO A 1 253 ? -21.797 1.783 16.454 1.00 96.50 253 PRO A N 1
ATOM 1904 C CA . PRO A 1 253 ? -22.166 3.193 16.343 1.00 96.50 253 PRO A CA 1
ATOM 1905 C C . PRO A 1 253 ? -23.684 3.422 16.257 1.00 96.50 253 PRO A C 1
ATOM 1907 O O . PRO A 1 253 ? -24.124 4.569 16.169 1.00 96.50 253 PRO A O 1
ATOM 1910 N N . THR A 1 254 ? -24.496 2.360 16.250 1.00 96.69 254 THR A N 1
ATOM 1911 C CA . THR A 1 254 ? -25.965 2.445 16.275 1.00 96.69 254 THR A CA 1
ATOM 1912 C C . THR A 1 254 ? -26.563 2.109 17.640 1.00 96.69 254 THR A C 1
ATOM 1914 O O . THR A 1 254 ? -27.781 2.164 17.789 1.00 96.69 254 THR A O 1
ATOM 1917 N N . ASP A 1 255 ? -25.741 1.735 18.623 1.00 97.69 255 ASP A N 1
ATOM 1918 C CA . ASP A 1 255 ? -26.196 1.443 19.981 1.00 97.69 255 ASP A CA 1
ATOM 1919 C C . ASP A 1 255 ? -26.430 2.761 20.756 1.00 97.69 255 ASP A C 1
ATOM 1921 O O . ASP A 1 255 ? -25.502 3.572 20.871 1.00 97.69 255 ASP A O 1
ATOM 1925 N N . PRO A 1 256 ? -27.642 3.007 21.297 1.00 97.44 256 PRO A N 1
ATOM 1926 C CA . PRO A 1 256 ? -27.954 4.233 22.032 1.00 97.44 256 PRO A CA 1
ATOM 1927 C C . PRO A 1 256 ? -27.029 4.519 23.219 1.00 97.44 256 PRO A C 1
ATOM 1929 O O . PRO A 1 256 ? -26.769 5.687 23.516 1.00 97.44 256 PRO A O 1
ATOM 1932 N N . ASP A 1 257 ? -26.534 3.492 23.908 1.00 97.56 257 ASP A N 1
ATOM 1933 C CA . ASP A 1 257 ? -25.675 3.679 25.077 1.00 97.56 257 ASP A CA 1
ATOM 1934 C C . ASP A 1 257 ? -24.238 4.008 24.662 1.00 97.56 257 ASP A C 1
ATOM 1936 O O . ASP A 1 257 ? -23.601 4.872 25.273 1.00 97.56 257 ASP A O 1
ATOM 1940 N N . VAL A 1 258 ? -23.764 3.426 23.556 1.00 96.44 258 VAL A N 1
ATOM 1941 C CA . VAL A 1 258 ? -22.486 3.798 22.927 1.00 96.44 258 VAL A CA 1
ATOM 1942 C C . VAL A 1 258 ? -22.517 5.246 22.441 1.00 96.44 258 VAL A C 1
ATOM 1944 O O . VAL A 1 258 ? -21.565 5.990 22.680 1.00 96.44 258 VAL A O 1
ATOM 1947 N N . ILE A 1 259 ? -23.609 5.665 21.795 1.00 96.94 259 ILE A N 1
ATOM 1948 C CA . ILE A 1 259 ? -23.785 7.039 21.304 1.00 96.94 259 ILE A CA 1
ATOM 1949 C C . ILE A 1 259 ? -23.704 8.031 22.468 1.00 96.94 259 ILE A C 1
ATOM 1951 O O . ILE A 1 259 ? -22.878 8.943 22.442 1.00 96.94 259 ILE A O 1
ATOM 1955 N N . LYS A 1 260 ? -24.475 7.802 23.540 1.00 96.81 260 LYS A N 1
ATOM 1956 C CA . LYS A 1 260 ? -24.433 8.648 24.744 1.00 96.81 260 LYS A CA 1
ATOM 1957 C C . LYS A 1 260 ? -23.043 8.680 25.375 1.00 96.81 260 LYS A C 1
ATOM 1959 O O . LYS A 1 260 ? -22.622 9.724 25.868 1.00 96.81 260 LYS A O 1
ATOM 1964 N N . ALA A 1 261 ? -22.337 7.549 25.410 1.00 95.50 261 ALA A N 1
ATOM 1965 C CA . ALA A 1 261 ? -20.985 7.480 25.956 1.00 95.50 261 ALA A CA 1
ATOM 1966 C C . ALA A 1 261 ? -19.988 8.303 25.118 1.00 95.50 261 ALA A C 1
ATOM 1968 O O . ALA A 1 261 ? -19.169 9.024 25.690 1.00 95.50 261 ALA A O 1
ATOM 1969 N N . PHE A 1 262 ? -20.093 8.252 23.787 1.00 95.38 262 PHE A N 1
ATOM 1970 C CA . PHE A 1 262 ? -19.285 9.062 22.873 1.00 95.38 262 PHE A CA 1
ATOM 1971 C C . PHE A 1 262 ? -19.566 10.561 23.038 1.00 95.38 262 PHE A C 1
ATOM 1973 O O . PHE A 1 262 ? -18.642 11.351 23.213 1.00 95.38 262 PHE A O 1
ATOM 1980 N N . GLU A 1 263 ? -20.842 10.955 23.062 1.00 94.31 263 GLU A N 1
ATOM 1981 C CA . GLU A 1 263 ? -21.267 12.354 23.226 1.00 94.31 263 GLU A CA 1
ATOM 1982 C C . GLU A 1 263 ? -20.845 12.941 24.579 1.00 94.31 263 GLU A C 1
ATOM 1984 O O . GLU A 1 263 ? -20.494 14.116 24.672 1.00 94.31 263 GLU A O 1
ATOM 1989 N N . LYS A 1 264 ? -20.812 12.112 25.630 1.00 95.94 264 LYS A N 1
ATOM 1990 C CA . LYS A 1 264 ? -20.286 12.480 26.955 1.00 95.94 264 LYS A CA 1
ATOM 1991 C C . LYS A 1 264 ? -18.754 12.482 27.032 1.00 95.94 264 LYS A C 1
ATOM 1993 O O . LYS A 1 264 ? -18.206 12.811 28.081 1.00 95.94 264 LYS A O 1
ATOM 1998 N N . GLY A 1 265 ? -18.056 12.104 25.960 1.00 92.31 265 GLY A N 1
ATOM 1999 C CA . GLY A 1 265 ? -16.596 12.073 25.896 1.00 92.31 265 GLY A CA 1
ATOM 2000 C C . GLY A 1 265 ? -15.944 10.927 26.674 1.00 92.31 265 GLY A C 1
ATOM 2001 O O . GLY A 1 265 ? -14.750 11.010 26.968 1.00 92.31 265 GLY A O 1
ATOM 2002 N N . ALA A 1 266 ? -16.691 9.864 27.003 1.00 90.81 266 ALA A N 1
ATOM 2003 C CA . ALA A 1 266 ? -16.150 8.682 27.684 1.00 90.81 266 ALA A CA 1
ATOM 2004 C C . ALA A 1 266 ? -15.082 7.973 26.832 1.00 90.81 266 ALA A C 1
ATOM 2006 O O . ALA A 1 266 ? -14.115 7.426 27.355 1.00 90.81 266 ALA A O 1
ATOM 2007 N N . PHE A 1 267 ? -15.235 8.043 25.510 1.00 89.75 267 PHE A N 1
ATOM 2008 C CA . PHE A 1 267 ? -14.214 7.716 24.523 1.00 89.75 267 PHE A CA 1
ATOM 2009 C C . PHE A 1 267 ? -14.304 8.717 23.364 1.00 89.75 267 PHE A C 1
ATOM 2011 O O . PHE A 1 267 ? -15.298 9.431 23.231 1.00 89.75 267 PHE A O 1
ATOM 2018 N N . LYS A 1 268 ? -13.247 8.819 22.552 1.00 89.44 268 LYS A N 1
ATOM 2019 C CA . LYS A 1 268 ? -13.105 9.905 21.559 1.00 89.44 268 LYS A CA 1
ATOM 2020 C C . LYS A 1 268 ? -13.131 9.445 20.106 1.00 89.44 268 LYS A C 1
ATOM 2022 O O . LYS A 1 268 ? -13.168 10.285 19.211 1.00 89.44 268 LYS A O 1
ATOM 2027 N N . GLU A 1 269 ? -13.055 8.140 19.857 1.00 91.06 269 GLU A N 1
ATOM 2028 C CA . GLU A 1 269 ? -12.841 7.590 18.517 1.00 91.06 269 GLU A CA 1
ATOM 2029 C C . GLU A 1 269 ? -13.516 6.218 18.376 1.00 91.06 269 GLU A C 1
ATOM 2031 O O . GLU A 1 269 ? -13.478 5.415 19.302 1.00 91.06 269 GLU A O 1
ATOM 2036 N N . PHE A 1 270 ? -14.097 5.945 17.209 1.00 92.88 270 PHE A N 1
ATOM 2037 C CA . PHE A 1 270 ? -14.500 4.606 16.777 1.00 92.88 270 PHE A CA 1
ATOM 2038 C C . PHE A 1 270 ? -13.384 3.963 15.951 1.00 92.88 270 PHE A C 1
ATOM 2040 O O . PHE A 1 270 ? -12.553 4.651 15.358 1.00 92.88 270 PHE A O 1
ATOM 2047 N N . GLU A 1 271 ? -13.409 2.647 15.834 1.00 90.38 271 GLU A N 1
ATOM 2048 C CA . GLU A 1 271 ? -12.509 1.856 15.009 1.00 90.38 271 GLU A CA 1
ATOM 2049 C C . GLU A 1 271 ? -13.297 1.187 13.889 1.00 90.38 271 GLU A C 1
ATOM 2051 O O . GLU A 1 271 ? -14.332 0.561 14.115 1.00 90.38 271 GLU A O 1
ATOM 2056 N N . ARG A 1 272 ? -12.815 1.329 12.654 1.00 90.75 272 ARG A N 1
ATOM 2057 C CA . ARG A 1 272 ? -13.331 0.593 11.499 1.00 90.75 272 ARG A CA 1
ATOM 2058 C C . ARG A 1 272 ? -12.328 -0.476 11.109 1.00 90.75 272 ARG A C 1
ATOM 2060 O O . ARG A 1 272 ? -11.191 -0.137 10.781 1.00 90.75 272 ARG A O 1
ATOM 2067 N N . HIS A 1 273 ? -12.782 -1.722 11.050 1.00 89.06 273 HIS A N 1
ATOM 2068 C CA . HIS A 1 273 ? -11.987 -2.884 10.661 1.00 89.06 273 HIS A CA 1
ATOM 2069 C C . HIS A 1 273 ? -12.468 -3.435 9.315 1.00 89.06 273 HIS A C 1
ATOM 2071 O O . HIS A 1 273 ? -13.657 -3.387 8.987 1.00 89.06 273 HIS A O 1
ATOM 2077 N N . SER A 1 274 ? -11.529 -3.948 8.522 1.00 87.12 274 SER A N 1
ATOM 2078 C CA . SER A 1 274 ? -11.838 -4.705 7.300 1.00 87.12 274 SER A CA 1
ATOM 2079 C C . SER A 1 274 ? -11.808 -6.191 7.617 1.00 87.12 274 SER A C 1
ATOM 2081 O O . SER A 1 274 ? -10.982 -6.631 8.420 1.00 87.12 274 SER A O 1
ATOM 2083 N N . ARG A 1 275 ? -12.663 -6.973 6.960 1.00 90.38 275 ARG A N 1
ATOM 2084 C CA . ARG A 1 275 ? -12.602 -8.433 7.067 1.00 90.38 275 ARG A CA 1
ATOM 2085 C C . ARG A 1 275 ? -11.319 -8.985 6.453 1.00 90.38 275 ARG A C 1
ATOM 2087 O O . ARG A 1 275 ? -10.809 -8.459 5.463 1.00 90.38 275 ARG A O 1
ATOM 2094 N N . LEU A 1 276 ? -10.839 -10.076 7.040 1.00 86.00 276 LEU A N 1
ATOM 2095 C CA . LEU A 1 276 ? -9.831 -10.931 6.430 1.00 86.00 276 LEU A CA 1
ATOM 2096 C C . LEU A 1 276 ? -10.492 -11.794 5.356 1.00 86.00 276 LEU A C 1
ATOM 2098 O O . LEU A 1 276 ? -11.553 -12.376 5.590 1.00 86.00 276 LEU A O 1
ATOM 2102 N N . GLY A 1 277 ? -9.880 -11.843 4.176 1.00 83.44 277 GLY A N 1
ATOM 2103 C CA . GLY A 1 277 ? -10.298 -12.761 3.125 1.00 83.44 277 GLY A CA 1
ATOM 2104 C C . GLY A 1 277 ? -9.854 -14.177 3.470 1.00 83.44 277 GLY A C 1
ATOM 2105 O O . GLY A 1 277 ? -8.689 -14.385 3.795 1.00 83.44 277 GLY A O 1
ATOM 2106 N N . MET A 1 278 ? -10.772 -15.139 3.390 1.00 88.38 278 MET A N 1
ATOM 2107 C CA . MET A 1 278 ? -10.415 -16.557 3.382 1.00 88.38 278 MET A CA 1
ATOM 2108 C C . MET A 1 278 ? -10.154 -16.945 1.935 1.00 88.38 278 MET A C 1
ATOM 2110 O O . MET A 1 278 ? -11.020 -16.761 1.079 1.00 88.38 278 MET A O 1
ATOM 2114 N N . VAL A 1 279 ? -8.931 -17.382 1.656 1.00 85.56 279 VAL A N 1
ATOM 2115 C CA . VAL A 1 279 ? -8.489 -17.678 0.298 1.00 85.56 279 VAL A CA 1
ATOM 2116 C C . VAL A 1 279 ? -8.776 -19.139 -0.003 1.00 85.56 279 VAL A C 1
ATOM 2118 O O . VAL A 1 279 ? -8.098 -20.019 0.512 1.00 85.56 279 VAL A O 1
ATOM 2121 N N . GLU A 1 280 ? -9.747 -19.367 -0.879 1.00 93.25 280 GLU A N 1
ATOM 2122 C CA . GLU A 1 280 ? -10.062 -20.681 -1.440 1.00 93.25 280 GLU A CA 1
ATOM 2123 C C . GLU A 1 280 ? -9.869 -20.638 -2.955 1.00 93.25 280 GLU A C 1
ATOM 2125 O O . GLU A 1 280 ? -10.217 -19.634 -3.596 1.00 93.25 280 GLU A O 1
ATOM 2130 N N . TRP A 1 281 ? -9.333 -21.716 -3.532 1.00 94.12 281 TRP A N 1
ATOM 2131 C CA . TRP A 1 281 ? -8.968 -21.775 -4.950 1.00 94.12 281 TRP A CA 1
ATOM 2132 C C . TRP A 1 281 ? -10.141 -21.419 -5.872 1.00 94.12 281 TRP A C 1
ATOM 2134 O O . TRP A 1 281 ? -10.003 -20.560 -6.742 1.00 94.12 281 TRP A O 1
ATOM 2144 N N . GLU A 1 282 ? -11.316 -22.000 -5.631 1.00 95.88 282 GLU A N 1
ATOM 2145 C CA . GLU A 1 282 ? -12.516 -21.808 -6.449 1.00 95.88 282 GLU A CA 1
ATOM 2146 C C . GLU A 1 282 ? -13.008 -20.357 -6.395 1.00 95.88 282 GLU A C 1
ATOM 2148 O O . GLU A 1 282 ? -13.390 -19.778 -7.413 1.00 95.88 282 GLU A O 1
ATOM 2153 N N . SER A 1 283 ? -12.972 -19.740 -5.209 1.00 92.81 283 SER A N 1
ATOM 2154 C CA . SER A 1 283 ? -13.371 -18.338 -5.033 1.00 92.81 283 SER A CA 1
ATOM 2155 C C . SER A 1 283 ? -12.402 -17.373 -5.720 1.00 92.81 283 SER A C 1
ATOM 2157 O O . SER A 1 283 ? -12.826 -16.387 -6.327 1.00 92.81 283 SER A O 1
ATOM 2159 N N . PHE A 1 284 ? -11.103 -17.679 -5.669 1.00 94.75 284 PHE A N 1
ATOM 2160 C CA . PHE A 1 284 ? -10.069 -16.918 -6.354 1.00 94.75 284 PHE A CA 1
ATOM 2161 C C . PHE A 1 284 ? -10.228 -17.024 -7.872 1.00 94.75 284 PHE A C 1
ATOM 2163 O O . PHE A 1 284 ? -10.271 -15.998 -8.551 1.00 94.75 284 PHE A O 1
ATOM 2170 N N . GLU A 1 285 ? -10.374 -18.240 -8.402 1.00 96.50 285 GLU A N 1
ATOM 2171 C CA . GLU A 1 285 ? -10.571 -18.477 -9.831 1.00 96.50 285 GLU A CA 1
ATOM 2172 C C . GLU A 1 285 ? -11.832 -17.769 -10.344 1.00 96.50 285 GLU A C 1
ATOM 2174 O O . GLU A 1 285 ? -11.777 -17.056 -11.350 1.00 96.50 285 GLU A O 1
ATOM 2179 N N . ALA A 1 286 ? -12.947 -17.883 -9.614 1.00 96.31 286 ALA A N 1
ATOM 2180 C CA . ALA A 1 286 ? -14.191 -17.202 -9.948 1.00 96.31 286 ALA A CA 1
ATOM 2181 C C . ALA A 1 286 ? -14.017 -15.677 -9.990 1.00 96.31 286 ALA A C 1
ATOM 2183 O O . ALA A 1 286 ? -14.459 -15.038 -10.949 1.00 96.31 286 ALA A O 1
ATOM 2184 N N . ARG A 1 287 ? -13.326 -15.086 -9.003 1.00 96.25 287 ARG A N 1
ATOM 2185 C CA . ARG A 1 287 ? -13.082 -13.637 -8.978 1.00 96.25 287 ARG A CA 1
ATOM 2186 C C . ARG A 1 287 ? -12.155 -13.187 -10.104 1.00 96.25 287 ARG A C 1
ATOM 2188 O O . ARG A 1 287 ? -12.397 -12.151 -10.721 1.00 96.25 287 ARG A O 1
ATOM 2195 N N . VAL A 1 288 ? -11.108 -13.955 -10.403 1.00 96.88 288 VAL A N 1
ATOM 2196 C CA . VAL A 1 288 ? -10.223 -13.680 -11.543 1.00 96.88 288 VAL A CA 1
ATOM 2197 C C . VAL A 1 288 ? -11.023 -13.707 -12.842 1.00 96.88 288 VAL A C 1
ATOM 2199 O O . VAL A 1 288 ? -10.909 -12.774 -13.635 1.00 96.88 288 VAL A O 1
ATOM 2202 N N . LYS A 1 289 ? -11.862 -14.729 -13.049 1.00 97.69 289 LYS A N 1
ATOM 2203 C CA . LYS A 1 289 ? -12.723 -14.835 -14.231 1.00 97.69 289 LYS A CA 1
ATOM 2204 C C . LYS A 1 289 ? -13.674 -13.643 -14.346 1.00 97.69 289 LYS A C 1
ATOM 2206 O O . LYS A 1 289 ? -13.736 -13.032 -15.406 1.00 97.69 289 LYS A O 1
ATOM 2211 N N . GLU A 1 290 ? -14.353 -13.269 -13.264 1.00 97.44 290 GLU A N 1
ATOM 2212 C CA . GLU A 1 290 ? -15.251 -12.109 -13.237 1.00 97.44 290 GLU A CA 1
ATOM 2213 C C . GLU A 1 290 ? -14.532 -10.820 -13.662 1.00 97.44 290 GLU A C 1
ATOM 2215 O O . GLU A 1 290 ? -15.016 -10.092 -14.526 1.00 97.44 290 GLU A O 1
ATOM 2220 N N . LEU A 1 291 ? -13.348 -10.556 -13.104 1.00 97.88 291 LEU A N 1
ATOM 2221 C CA . LEU A 1 291 ? -12.553 -9.378 -13.451 1.00 97.88 291 LEU A CA 1
ATOM 2222 C C . LEU A 1 291 ? -12.104 -9.388 -14.919 1.00 97.88 291 LEU A C 1
ATOM 2224 O O . LEU A 1 291 ? -12.109 -8.343 -15.569 1.00 97.88 291 LEU A O 1
ATOM 2228 N N . ARG A 1 292 ? -11.740 -10.558 -15.462 1.00 97.06 292 ARG A N 1
ATOM 2229 C CA . ARG A 1 292 ? -11.404 -10.713 -16.888 1.00 97.06 292 ARG A CA 1
ATOM 2230 C C . ARG A 1 292 ? -12.600 -10.439 -17.787 1.00 97.06 292 ARG A C 1
ATOM 2232 O O . ARG A 1 292 ? -12.462 -9.673 -18.736 1.00 97.06 292 ARG A O 1
ATOM 2239 N N . ASP A 1 293 ? -13.756 -11.011 -17.461 1.00 97.25 293 ASP A N 1
ATOM 2240 C CA . ASP A 1 293 ? -15.00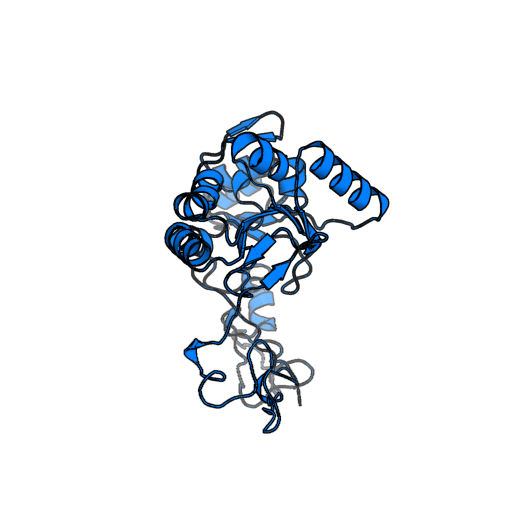6 -10.812 -18.202 1.00 97.25 293 ASP A CA 1
ATOM 2241 C C . ASP A 1 293 ? -15.429 -9.326 -18.194 1.00 97.25 293 ASP A C 1
ATOM 2243 O O . ASP A 1 293 ? -16.076 -8.850 -19.125 1.00 97.25 293 ASP A O 1
ATOM 2247 N N . ARG A 1 294 ? -15.007 -8.572 -17.169 1.00 95.38 294 ARG A N 1
ATOM 2248 C CA . ARG A 1 294 ? -15.207 -7.120 -17.013 1.00 95.38 294 ARG A CA 1
ATOM 2249 C C . ARG A 1 294 ? -14.122 -6.250 -17.661 1.00 95.38 294 ARG A C 1
ATOM 2251 O O . ARG A 1 294 ? -14.202 -5.028 -17.580 1.00 95.38 294 ARG A O 1
ATOM 2258 N N . GLY A 1 295 ? -13.125 -6.850 -18.312 1.00 94.75 295 GLY A N 1
ATOM 2259 C CA . GLY A 1 295 ? -12.116 -6.130 -19.092 1.00 94.75 295 GLY A CA 1
ATOM 2260 C C . GLY A 1 295 ? -10.776 -5.887 -18.396 1.00 94.75 295 GLY A C 1
ATOM 2261 O O . GLY A 1 295 ? -9.938 -5.186 -18.963 1.00 94.75 295 GLY A O 1
ATOM 2262 N N . ALA A 1 296 ? -10.512 -6.480 -17.223 1.00 97.19 296 ALA A N 1
ATOM 2263 C CA . ALA A 1 296 ? -9.185 -6.409 -16.608 1.00 97.19 296 ALA A CA 1
ATOM 2264 C C . ALA A 1 296 ? -8.124 -6.989 -17.560 1.00 97.19 296 ALA A C 1
ATOM 2266 O O . ALA A 1 296 ? -8.138 -8.190 -17.857 1.00 97.19 296 ALA A O 1
ATOM 2267 N N . LYS A 1 297 ? -7.147 -6.179 -17.988 1.00 96.50 297 LYS A N 1
ATOM 2268 C CA . LYS A 1 297 ? -6.018 -6.647 -18.815 1.00 96.50 297 LYS A CA 1
ATOM 2269 C C . LYS A 1 297 ? -4.957 -7.344 -17.984 1.00 96.50 297 LYS A C 1
ATOM 2271 O O . LYS A 1 297 ? -4.406 -8.359 -18.410 1.00 96.50 297 LYS A O 1
ATOM 2276 N N . TYR A 1 298 ? -4.752 -6.907 -16.745 1.00 97.88 298 TYR A N 1
ATOM 2277 C CA . TYR A 1 298 ? -3.843 -7.555 -15.801 1.00 97.88 298 TYR A CA 1
ATOM 2278 C C . TYR A 1 298 ? -4.483 -7.655 -14.418 1.00 97.88 298 TYR A C 1
ATOM 2280 O O . TYR A 1 298 ? -5.143 -6.727 -13.958 1.00 97.88 298 TYR A O 1
ATOM 2288 N N . ILE A 1 299 ? -4.286 -8.803 -13.772 1.00 97.69 299 ILE A N 1
ATOM 2289 C CA . ILE A 1 299 ? -4.754 -9.067 -12.413 1.00 97.69 299 ILE A CA 1
ATOM 2290 C C . ILE A 1 299 ? -3.532 -9.514 -11.623 1.00 97.69 299 ILE A C 1
ATOM 2292 O O . ILE A 1 299 ? -2.924 -10.534 -11.957 1.00 97.69 299 ILE A O 1
ATOM 2296 N N . PHE A 1 300 ? -3.146 -8.716 -10.638 1.00 96.12 300 PHE A N 1
ATOM 2297 C CA . PHE A 1 300 ? -2.048 -9.000 -9.724 1.00 96.12 300 PHE A CA 1
ATOM 2298 C C . PHE A 1 300 ? -2.561 -9.599 -8.422 1.00 96.12 300 PHE A C 1
ATOM 2300 O O . PHE A 1 300 ? -3.750 -9.530 -8.103 1.00 96.12 300 PHE A O 1
ATOM 2307 N N . LEU A 1 301 ? -1.633 -10.195 -7.686 1.00 92.81 301 LEU A N 1
ATOM 2308 C CA . LEU A 1 301 ? -1.874 -10.800 -6.393 1.00 92.81 301 LEU A CA 1
ATOM 2309 C C . LEU A 1 301 ? -0.902 -10.210 -5.379 1.00 92.81 301 LEU A C 1
ATOM 2311 O O . LEU A 1 301 ? 0.294 -10.124 -5.667 1.00 92.81 301 LEU A O 1
ATOM 2315 N N . LYS A 1 302 ? -1.424 -9.847 -4.211 1.00 88.75 302 LYS A N 1
ATOM 2316 C CA . LYS A 1 302 ? -0.649 -9.365 -3.071 1.00 88.75 302 LYS A CA 1
ATOM 2317 C C . LYS A 1 302 ? -0.981 -10.128 -1.802 1.00 88.75 302 LYS A C 1
ATOM 2319 O O . LYS A 1 302 ? -2.185 -10.218 -1.471 1.00 88.75 302 LYS A O 1
#

Sequence (302 aa):
MSYTKLNRSAATLTKNRTEGSVSPFSGMCVTCVDGCIGMCEIGKSAYRGHEVLYPQPFGLITSASEKDYPVDLSHFTILGTAVGAHGVKADPDHATFPAVNLETKIGRDKGLKLKVPFVVPGMGSTNVAKNSWPELGAGVALSGGILTVGENVCAMDNESEIKDGRVLRSPDMEMRINSFKNWYDGYGTVVVQANVEDTRLGVQEYAMEKLGVDVVELKWGQGAKDIGGEVKLKSLEKAQRLYKTGYIVLPNPTDPDVIKAFEKGAFKEFERHSRLGMVEWESFEARVKELRDRGAKYIFLK

Foldseek 3Di:
DAQAQAFDDLQLQADAPCNPAADSVHNHHPDDDPPPCQRTNVRCCVPVPPSSVGGPPPLPDDDDGRGNDPDDCVVDDDDDDPDADPPWGRDPVIRDPVNDFQWFFDDPVSQAIASHADADDADEQGPVCQVCQLVVLQVCQQRLEEYEHHEDNQLLAPPWDADPLATPDGPSLLSNQCSNVVSHDSGYFYEYEYEPSCVSHCVLLCCCVPVVHQHYEYEQDDPVDPFADKDKAQDLVSLVSSVVSVWDKPPPSPDPVVVVCCVVPVDGIIMTGDDRDDDDPVVVVVVVVVSVVSNRNYYHYD